Protein AF-A0A914G6R2-F1 (afdb_monomer_lite)

Secondary structure (DSSP, 8-state):
--HHHHSTTTHHHHHHHHHHHHHHHTHHHHHHHHHHHHHHHHHT--HHHHHHHHHHHHHHHHHHHHHHHHHHHHHHHHHHHHHHHHHHHHHHHHHHHHTTS-HHHHTSGGG-HHHHHHHHHHHHHHHHHHTSHHHHHHHHHHHHHHHHHHHHHHH-TTTHHHHHHHHHHHHHHHHHHHHHHHHHHHHHHHHHHHHT-

Radius of gyration: 25.12 Å; chains: 1; bounding box: 62×31×73 Å

Foldseek 3Di:
DCLCVLLVVLVVLLVVLLVLLLVLLVLLVQLVVLVVVLVVLVVPPPVVVNVVVNVVSVVVNVVSVVSNVVSLVSSQVSLLVSLVVSLVSQLVVLVVVLVPDDPVQCVDPCNPPVNSVVCSVVVSVVSSVVSHVVVSNVSSVVSNVVVVLVSLCVVDVVCSVVVVVVVVVVVVVVVVVVVVVVVVVVVVVVVVVVVVD

Structure (mmCIF, N/CA/C/O backbone):
data_AF-A0A914G6R2-F1
#
_entry.id   AF-A0A914G6R2-F1
#
loop_
_atom_site.group_PDB
_atom_site.id
_atom_site.type_symbol
_atom_site.label_atom_id
_atom_site.label_alt_id
_atom_site.label_comp_id
_atom_site.label_asym_id
_atom_site.label_entity_id
_atom_site.label_seq_id
_atom_site.pdbx_PDB_ins_code
_atom_site.Cartn_x
_atom_site.Cartn_y
_atom_site.Cartn_z
_atom_site.occupancy
_atom_site.B_iso_or_equiv
_atom_site.auth_seq_id
_atom_site.auth_comp_id
_atom_site.auth_asym_id
_atom_site.auth_atom_id
_atom_site.pdbx_PDB_model_num
ATOM 1 N N . MET A 1 1 ? -23.303 -9.799 7.389 1.00 41.31 1 MET A N 1
ATOM 2 C CA . MET A 1 1 ? -22.908 -9.354 6.029 1.00 41.31 1 MET A CA 1
ATOM 3 C C . MET A 1 1 ? -23.498 -7.974 5.667 1.00 41.31 1 MET A C 1
ATOM 5 O O . MET A 1 1 ? -23.524 -7.613 4.497 1.00 41.31 1 MET A O 1
ATOM 9 N N . ASP A 1 2 ? -23.878 -7.135 6.644 1.00 53.72 2 ASP A N 1
ATOM 10 C CA . ASP A 1 2 ? -24.585 -5.862 6.386 1.00 53.72 2 ASP A CA 1
ATOM 11 C C . ASP A 1 2 ? -23.695 -4.621 6.204 1.00 53.72 2 ASP A C 1
ATOM 13 O O . ASP A 1 2 ? -24.182 -3.568 5.792 1.00 53.72 2 ASP A O 1
ATOM 17 N N . ILE A 1 3 ? -22.383 -4.736 6.436 1.00 55.06 3 ILE A N 1
ATOM 18 C CA . ILE A 1 3 ? -21.438 -3.606 6.349 1.00 55.06 3 ILE A CA 1
ATOM 19 C C . ILE A 1 3 ? -21.384 -3.051 4.910 1.00 55.06 3 ILE A C 1
ATOM 21 O O . ILE A 1 3 ? -21.456 -1.840 4.698 1.00 55.06 3 ILE A O 1
ATOM 25 N N . PHE A 1 4 ? -21.397 -3.932 3.900 1.00 53.12 4 PHE A N 1
ATOM 26 C CA . PHE A 1 4 ? -21.435 -3.540 2.483 1.00 53.12 4 PHE A CA 1
ATOM 27 C C . PHE A 1 4 ? -22.750 -2.866 2.072 1.00 53.12 4 PHE A C 1
ATOM 29 O O . PHE A 1 4 ? -22.769 -2.076 1.128 1.00 53.12 4 PHE A O 1
ATOM 36 N N . ARG A 1 5 ? -23.859 -3.136 2.777 1.00 55.34 5 ARG A N 1
ATOM 37 C CA . ARG A 1 5 ? -25.150 -2.489 2.507 1.00 55.34 5 ARG A CA 1
ATOM 38 C C . ARG A 1 5 ? -25.169 -1.047 3.028 1.00 55.34 5 ARG A C 1
ATOM 40 O O . ARG A 1 5 ? -25.810 -0.205 2.402 1.00 55.34 5 ARG A O 1
ATOM 47 N N . PHE A 1 6 ? -24.416 -0.764 4.093 1.00 59.12 6 PHE A N 1
ATOM 48 C CA . PHE A 1 6 ? -24.240 0.573 4.672 1.00 59.12 6 PHE A CA 1
ATOM 49 C C . PHE A 1 6 ? -23.338 1.486 3.819 1.00 59.12 6 PHE A C 1
ATOM 51 O O . PHE A 1 6 ? -23.586 2.688 3.734 1.00 59.12 6 PHE A O 1
ATOM 58 N N . ALA A 1 7 ? -22.347 0.914 3.124 1.00 60.06 7 ALA A N 1
ATOM 59 C CA . ALA A 1 7 ? -21.390 1.641 2.277 1.00 60.06 7 ALA A CA 1
ATOM 60 C C . ALA A 1 7 ? -21.855 1.882 0.819 1.00 60.06 7 ALA A C 1
ATOM 62 O O . ALA A 1 7 ? -21.153 2.526 0.040 1.00 60.06 7 ALA A O 1
ATOM 63 N N . LYS A 1 8 ? -23.045 1.402 0.421 1.00 64.12 8 LYS A N 1
ATOM 64 C CA . LYS A 1 8 ? -23.551 1.448 -0.970 1.00 64.12 8 LYS A CA 1
ATOM 65 C C . LYS A 1 8 ? -23.433 2.792 -1.715 1.00 64.12 8 LYS A C 1
ATOM 67 O O . LYS A 1 8 ? -23.071 2.743 -2.891 1.00 64.12 8 LYS A O 1
ATOM 72 N N . PRO A 1 9 ? -23.736 3.967 -1.126 1.00 67.19 9 PRO A N 1
ATOM 73 C CA . PRO A 1 9 ? -23.662 5.223 -1.877 1.00 67.19 9 PRO A CA 1
ATOM 74 C C . PRO A 1 9 ? -22.222 5.647 -2.203 1.00 67.19 9 PRO A C 1
ATOM 76 O O . PRO A 1 9 ? -22.005 6.373 -3.168 1.00 67.19 9 PRO A O 1
ATOM 79 N N . GLU A 1 10 ? -21.239 5.171 -1.441 1.00 72.12 10 GLU A N 1
ATOM 80 C CA . GLU A 1 10 ? -19.840 5.610 -1.529 1.00 72.12 10 GLU A CA 1
ATOM 81 C C . GLU A 1 10 ? -18.924 4.543 -2.131 1.00 72.12 10 GLU A C 1
ATOM 83 O O . GLU A 1 10 ? -17.807 4.835 -2.555 1.00 72.12 10 GLU A O 1
ATOM 88 N N . LEU A 1 11 ? -19.444 3.324 -2.291 1.00 72.44 11 LEU A N 1
ATOM 89 C CA . LEU A 1 11 ? -18.747 2.202 -2.903 1.00 72.44 11 LEU A CA 1
ATOM 90 C C . LEU A 1 11 ? -18.277 2.506 -4.334 1.00 72.44 11 LEU A C 1
ATOM 92 O O . LEU A 1 11 ? -17.213 2.052 -4.726 1.00 72.44 11 LEU A O 1
ATOM 96 N N . LYS A 1 12 ? -19.018 3.309 -5.110 1.00 77.12 12 LYS A N 1
ATOM 97 C CA . LYS A 1 12 ? -18.599 3.702 -6.470 1.00 77.12 12 LYS A CA 1
ATOM 98 C C . LYS A 1 12 ? -17.313 4.539 -6.460 1.00 77.12 12 LYS A C 1
ATOM 100 O O . LYS A 1 12 ? -16.422 4.297 -7.266 1.00 77.12 12 LYS A O 1
ATOM 105 N N . LEU A 1 13 ? -17.216 5.488 -5.527 1.00 79.69 13 LEU A N 1
ATOM 106 C CA . LEU A 1 13 ? -16.027 6.320 -5.315 1.00 79.69 13 LEU A CA 1
ATOM 107 C C . LEU A 1 13 ? -14.868 5.495 -4.746 1.00 79.69 13 LEU A C 1
ATOM 109 O O . LEU A 1 13 ? -13.735 5.647 -5.194 1.00 79.69 13 LEU A O 1
ATOM 113 N N . ALA A 1 14 ? -15.162 4.570 -3.829 1.00 80.25 14 ALA A N 1
ATOM 114 C CA . ALA A 1 14 ? -14.173 3.642 -3.292 1.00 80.25 14 ALA A CA 1
ATOM 115 C C . ALA A 1 14 ? -13.579 2.748 -4.391 1.00 80.25 14 ALA A C 1
ATOM 117 O O . ALA A 1 14 ? -12.364 2.649 -4.517 1.00 80.25 14 ALA A O 1
ATOM 118 N N . ILE A 1 15 ? -14.430 2.145 -5.230 1.00 82.44 15 ILE A N 1
ATOM 119 C CA . ILE A 1 15 ? -14.014 1.304 -6.361 1.00 82.44 15 ILE A CA 1
ATOM 120 C C . ILE A 1 15 ? -13.164 2.110 -7.345 1.00 82.44 15 ILE A C 1
ATOM 122 O O . ILE A 1 15 ? -12.124 1.620 -7.776 1.00 82.44 15 ILE A O 1
ATOM 126 N N . ALA A 1 16 ? -13.555 3.347 -7.666 1.00 85.06 16 ALA A N 1
ATOM 127 C CA . ALA A 1 16 ? -12.750 4.217 -8.521 1.00 85.06 16 ALA A CA 1
ATOM 128 C C . ALA A 1 16 ? -11.357 4.482 -7.917 1.00 85.06 16 ALA A C 1
ATOM 130 O O . ALA A 1 16 ? -10.354 4.343 -8.616 1.00 85.06 16 ALA A O 1
ATOM 131 N N . GLY A 1 17 ? -11.280 4.772 -6.613 1.00 83.69 17 GLY A N 1
ATOM 132 C CA . GLY A 1 17 ? -10.011 4.908 -5.891 1.00 83.69 17 GLY A CA 1
ATOM 133 C C . GLY A 1 17 ? -9.168 3.628 -5.926 1.00 83.69 17 GLY A C 1
ATOM 134 O O . GLY A 1 17 ? -7.977 3.671 -6.228 1.00 83.69 17 GLY A O 1
ATOM 135 N N . PHE A 1 18 ? -9.779 2.460 -5.717 1.00 84.81 18 PHE A N 1
ATOM 136 C CA . PHE A 1 18 ? -9.067 1.185 -5.810 1.00 84.81 18 PHE A CA 1
ATOM 137 C C . PHE A 1 18 ? -8.532 0.915 -7.218 1.00 84.81 18 PHE A C 1
ATOM 139 O O . PHE A 1 18 ? -7.375 0.531 -7.351 1.00 84.81 18 PHE A O 1
ATOM 146 N N . ILE A 1 19 ? -9.311 1.177 -8.270 1.00 87.19 19 ILE A N 1
ATOM 147 C CA . ILE A 1 19 ? -8.850 1.033 -9.660 1.00 87.19 19 ILE A CA 1
ATOM 148 C C . ILE A 1 19 ? -7.653 1.953 -9.927 1.00 87.19 19 ILE A C 1
ATOM 150 O O . ILE A 1 19 ? -6.650 1.503 -10.479 1.00 87.19 19 ILE A O 1
ATOM 154 N N . LEU A 1 20 ? -7.711 3.214 -9.488 1.00 85.56 20 LEU A N 1
ATOM 155 C CA . LEU A 1 20 ? -6.585 4.146 -9.611 1.00 85.56 20 LEU A CA 1
ATOM 156 C C . LEU A 1 20 ? -5.344 3.658 -8.847 1.00 85.56 20 LEU A C 1
ATOM 158 O O . LEU A 1 20 ? -4.228 3.769 -9.354 1.00 85.56 20 LEU A O 1
ATOM 162 N N . SER A 1 21 ? -5.523 3.059 -7.668 1.00 86.06 21 SER A N 1
ATOM 163 C CA . SER A 1 21 ? -4.430 2.451 -6.895 1.00 86.06 21 SER A CA 1
ATOM 164 C C . SER A 1 21 ? -3.809 1.234 -7.588 1.00 86.06 21 SER A C 1
ATOM 166 O O . SER A 1 21 ? -2.586 1.082 -7.570 1.00 86.06 21 SER A O 1
ATOM 168 N N . LEU A 1 22 ? -4.620 0.395 -8.241 1.00 87.81 22 LEU A N 1
ATOM 169 C CA . LEU A 1 22 ? -4.135 -0.728 -9.053 1.00 87.81 22 LEU A CA 1
ATOM 170 C C . LEU A 1 22 ? -3.331 -0.221 -10.258 1.00 87.81 22 LEU A C 1
ATOM 172 O O . LEU A 1 22 ? -2.218 -0.686 -10.500 1.00 87.81 22 LEU A O 1
ATOM 176 N N . LEU A 1 23 ? -3.847 0.789 -10.967 1.00 87.56 23 LEU A N 1
ATOM 177 C CA . LEU A 1 23 ? -3.147 1.416 -12.092 1.00 87.56 23 LEU A CA 1
ATOM 178 C C . LEU A 1 23 ? -1.821 2.045 -11.657 1.00 87.56 23 LEU A C 1
ATOM 180 O O . LEU A 1 23 ? -0.816 1.920 -12.352 1.00 87.56 23 LEU A O 1
ATOM 184 N N . ARG A 1 24 ? -1.777 2.652 -10.469 1.00 87.94 24 ARG A N 1
ATOM 185 C CA . ARG A 1 24 ? -0.534 3.152 -9.874 1.00 87.94 24 ARG A CA 1
ATOM 186 C C . ARG A 1 24 ? 0.480 2.031 -9.608 1.00 87.94 24 ARG A C 1
ATOM 188 O O . ARG A 1 24 ? 1.682 2.271 -9.677 1.00 87.94 24 ARG A O 1
ATOM 195 N N . GLY A 1 25 ? 0.031 0.810 -9.320 1.00 88.19 25 GLY A N 1
ATOM 196 C CA . GLY A 1 25 ? 0.903 -0.357 -9.134 1.00 88.19 25 GLY A CA 1
ATOM 197 C C . GLY A 1 25 ? 1.701 -0.728 -10.389 1.00 88.19 25 GLY A C 1
ATOM 198 O O . GLY A 1 25 ? 2.843 -1.168 -10.274 1.00 88.19 25 GLY A O 1
ATOM 199 N N . LEU A 1 26 ? 1.150 -0.470 -11.582 1.00 88.75 26 LEU A N 1
ATOM 200 C CA . LEU A 1 26 ? 1.820 -0.704 -12.870 1.00 88.75 26 LEU A CA 1
ATOM 201 C C . LEU A 1 26 ? 3.008 0.238 -13.117 1.00 88.75 26 LEU A C 1
ATOM 203 O O . LEU A 1 26 ? 3.874 -0.079 -13.933 1.00 88.75 26 LEU A O 1
ATOM 207 N N . ALA A 1 27 ? 3.072 1.376 -12.420 1.00 88.94 27 ALA A N 1
ATOM 208 C CA . ALA A 1 27 ? 4.104 2.385 -12.641 1.00 88.94 27 ALA A CA 1
ATOM 209 C C . ALA A 1 27 ? 5.520 1.858 -12.350 1.00 88.94 27 ALA A C 1
ATOM 211 O O . ALA A 1 27 ? 6.446 2.196 -13.082 1.00 88.94 27 ALA A O 1
ATOM 212 N N . TRP A 1 28 ? 5.694 0.997 -11.337 1.00 88.19 28 TRP A 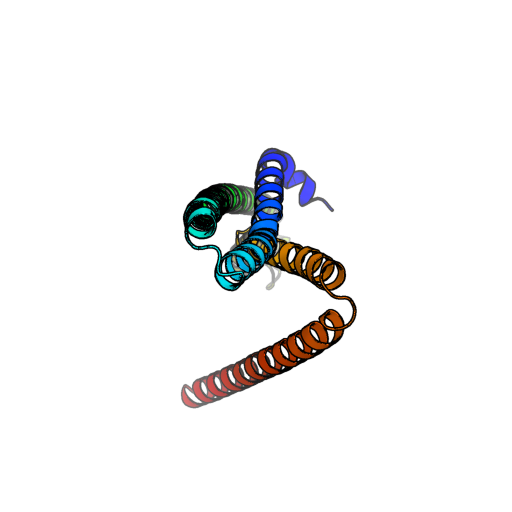N 1
ATOM 213 C CA . TRP A 1 28 ? 7.006 0.441 -10.973 1.00 88.19 28 TRP A CA 1
ATOM 214 C C . TRP A 1 28 ? 7.572 -0.513 -12.045 1.00 88.19 28 TRP A C 1
ATOM 216 O O . TRP A 1 28 ? 8.707 -0.305 -12.481 1.00 88.19 28 TRP A O 1
ATOM 226 N N . PRO A 1 29 ? 6.814 -1.512 -12.547 1.00 88.75 29 PRO A N 1
ATOM 227 C CA . PRO A 1 29 ? 7.250 -2.317 -13.688 1.00 88.75 29 PRO A CA 1
ATOM 228 C C . PRO A 1 29 ? 7.492 -1.499 -14.964 1.00 88.75 29 PRO A C 1
ATOM 230 O O . PRO A 1 29 ? 8.494 -1.711 -15.643 1.00 88.75 29 PRO A O 1
ATOM 233 N N . LEU A 1 30 ? 6.615 -0.537 -15.280 1.00 88.50 30 LEU A N 1
ATOM 234 C CA . LEU A 1 30 ? 6.787 0.355 -16.436 1.00 88.50 30 LEU A CA 1
ATOM 235 C C . LEU A 1 30 ? 8.087 1.161 -16.341 1.00 88.50 30 LEU A C 1
ATOM 237 O O . LEU A 1 30 ? 8.844 1.231 -17.310 1.00 88.50 30 LEU A O 1
ATOM 241 N N . PHE A 1 31 ? 8.371 1.712 -15.158 1.00 89.00 31 PHE A N 1
ATOM 242 C CA . PHE A 1 31 ? 9.621 2.405 -14.865 1.00 89.00 31 PHE A CA 1
ATOM 243 C C . PHE A 1 31 ? 10.830 1.497 -15.126 1.00 89.00 31 PHE A C 1
ATOM 245 O O . PHE A 1 31 ? 11.765 1.905 -15.810 1.00 89.00 31 PHE A O 1
ATOM 252 N N . SER A 1 32 ? 10.789 0.246 -14.656 1.00 89.94 32 SER A N 1
ATOM 253 C CA . SER A 1 32 ? 11.869 -0.727 -14.865 1.00 89.94 32 SER A CA 1
ATOM 254 C C . SER A 1 32 ? 12.123 -1.029 -16.349 1.00 89.94 32 SER A C 1
ATOM 256 O O . SER A 1 32 ? 13.277 -1.042 -16.782 1.00 89.94 32 SER A O 1
ATOM 258 N N . ILE A 1 33 ? 11.068 -1.208 -17.150 1.00 89.25 33 ILE A N 1
ATOM 259 C CA . ILE A 1 33 ? 11.192 -1.493 -18.589 1.00 89.25 33 ILE A CA 1
ATOM 260 C C . ILE A 1 33 ? 11.842 -0.318 -19.325 1.00 89.25 33 ILE A C 1
ATOM 262 O O . ILE A 1 33 ? 12.775 -0.516 -20.105 1.00 89.25 33 ILE A O 1
ATOM 266 N N . ILE A 1 34 ? 11.367 0.904 -19.075 1.00 89.50 34 ILE A N 1
ATOM 267 C CA . ILE A 1 34 ? 11.914 2.115 -19.703 1.00 89.50 34 ILE A CA 1
ATOM 268 C C . ILE A 1 34 ? 13.370 2.313 -19.285 1.00 89.50 34 ILE A C 1
ATOM 270 O O . ILE A 1 34 ? 14.212 2.612 -20.129 1.00 89.50 34 ILE A O 1
ATOM 274 N N . TYR A 1 35 ? 13.681 2.073 -18.010 1.00 88.94 35 TYR A N 1
ATOM 275 C CA . TYR A 1 35 ? 15.042 2.160 -17.492 1.00 88.94 35 TYR A CA 1
ATOM 276 C C . TYR A 1 35 ? 15.990 1.186 -18.197 1.00 88.94 35 TYR A C 1
ATOM 278 O O . TYR A 1 35 ? 17.052 1.589 -18.669 1.00 88.94 35 TYR A O 1
ATOM 286 N N . GLY A 1 36 ? 15.580 -0.076 -18.355 1.00 88.19 36 GLY A N 1
ATOM 287 C CA . GLY A 1 36 ? 16.363 -1.072 -19.087 1.00 88.19 36 GLY A CA 1
ATOM 288 C C . GLY A 1 36 ? 16.592 -0.691 -20.554 1.00 88.19 36 GLY A C 1
ATOM 289 O O . GLY A 1 36 ? 17.699 -0.839 -21.068 1.00 88.19 36 GLY A O 1
ATOM 290 N N . ARG A 1 37 ? 15.574 -0.144 -21.234 1.00 86.25 37 ARG A N 1
ATOM 291 C CA . ARG A 1 37 ? 15.690 0.320 -22.631 1.00 86.25 37 ARG A CA 1
ATOM 292 C C . ARG A 1 37 ? 16.605 1.534 -22.771 1.00 86.25 37 ARG A C 1
ATOM 294 O O . ARG A 1 37 ? 17.402 1.572 -23.705 1.00 86.25 37 ARG A O 1
ATOM 301 N N . LEU A 1 38 ? 16.525 2.482 -21.839 1.00 86.62 38 LEU A N 1
ATOM 302 C CA . LEU A 1 38 ? 17.418 3.637 -21.798 1.00 86.62 38 LEU A CA 1
ATOM 303 C C . LEU A 1 38 ? 18.877 3.189 -21.645 1.00 86.62 38 LEU A C 1
ATOM 305 O O . LEU A 1 38 ? 19.738 3.646 -22.393 1.00 86.62 38 LEU A O 1
ATOM 309 N N . PHE A 1 39 ? 19.145 2.249 -20.735 1.00 87.06 39 PHE A N 1
ATOM 310 C CA . PHE A 1 39 ? 20.488 1.708 -20.534 1.00 87.06 39 PHE A CA 1
ATOM 311 C C . PHE A 1 39 ? 21.038 1.026 -21.796 1.00 87.06 39 PHE A C 1
ATOM 313 O O . PHE A 1 39 ? 22.186 1.255 -22.173 1.00 87.06 39 PHE A O 1
ATOM 320 N N . LEU A 1 40 ? 20.207 0.245 -22.495 1.00 85.50 40 LEU A N 1
ATOM 321 C CA . LEU A 1 40 ? 20.593 -0.392 -23.757 1.00 85.50 40 LEU A CA 1
ATOM 322 C C . LEU A 1 40 ? 20.979 0.636 -24.825 1.00 85.50 40 LEU A C 1
ATOM 324 O O . LEU A 1 40 ? 22.032 0.494 -25.438 1.00 85.50 40 LEU A O 1
ATOM 328 N N . VAL A 1 41 ? 20.172 1.687 -25.007 1.00 84.81 41 VAL A N 1
ATOM 329 C CA . VAL A 1 41 ? 20.450 2.747 -25.991 1.00 84.81 41 VAL A CA 1
ATOM 330 C C . VAL A 1 41 ? 21.765 3.460 -25.691 1.00 84.81 41 VAL A C 1
ATOM 332 O O . VAL A 1 41 ? 22.561 3.670 -26.608 1.00 84.81 41 VAL A O 1
ATOM 335 N N . LEU A 1 42 ? 22.022 3.770 -24.417 1.00 82.69 42 LEU A N 1
ATOM 336 C CA . LEU A 1 42 ? 23.274 4.389 -23.978 1.00 82.69 42 LEU A CA 1
ATOM 337 C C . LEU A 1 42 ? 24.487 3.464 -24.174 1.00 82.69 42 LEU A C 1
ATOM 339 O O . LEU A 1 42 ? 25.575 3.946 -24.479 1.00 82.69 42 LEU A O 1
ATOM 343 N N . SER A 1 43 ? 24.308 2.146 -24.056 1.00 84.19 43 SER A N 1
ATOM 344 C CA . SER A 1 43 ? 25.387 1.166 -24.225 1.00 84.19 43 SER A CA 1
ATOM 345 C C . SER A 1 43 ? 25.772 0.904 -25.688 1.00 84.19 43 SER A C 1
ATOM 347 O O . SER A 1 43 ? 26.889 0.460 -25.938 1.00 84.19 43 SER A O 1
ATOM 349 N N . THR A 1 44 ? 24.882 1.142 -26.659 1.00 77.56 44 THR A N 1
ATOM 350 C CA . THR A 1 44 ? 25.119 0.825 -28.086 1.00 77.56 44 THR A CA 1
ATOM 351 C C . THR A 1 44 ? 26.042 1.794 -28.845 1.00 77.56 44 THR A C 1
ATOM 353 O O . THR A 1 44 ? 26.330 1.550 -30.012 1.00 77.56 44 THR A O 1
ATOM 356 N N . GLY A 1 45 ? 26.521 2.885 -28.237 1.00 68.56 45 GLY A N 1
ATOM 357 C CA . GLY A 1 45 ? 27.595 3.732 -28.795 1.00 68.56 45 GLY A CA 1
ATOM 358 C C . GLY A 1 45 ? 27.246 4.652 -29.983 1.00 68.56 45 GLY A C 1
ATOM 359 O O . GLY A 1 45 ? 28.074 5.472 -30.368 1.00 68.56 45 GLY A O 1
ATOM 360 N N . ASN A 1 46 ? 26.034 4.591 -30.546 1.00 73.81 46 ASN A N 1
ATOM 361 C CA . ASN A 1 46 ? 25.596 5.481 -31.634 1.00 73.81 46 ASN A CA 1
ATOM 362 C C . ASN A 1 46 ? 25.126 6.847 -31.100 1.00 73.81 46 ASN A C 1
ATOM 364 O O . ASN A 1 46 ? 23.937 7.036 -30.845 1.00 73.81 46 ASN A O 1
ATOM 368 N N . LEU A 1 47 ? 26.051 7.799 -30.941 1.00 67.75 47 LEU A N 1
ATOM 369 C CA . LEU A 1 47 ? 25.830 9.077 -30.242 1.00 67.75 47 LEU A CA 1
ATOM 370 C C . LEU A 1 47 ? 24.681 9.943 -30.807 1.00 67.75 47 LEU A C 1
ATOM 372 O O . LEU A 1 47 ? 23.902 10.489 -30.027 1.00 67.75 47 LEU A O 1
ATOM 376 N N . GLU A 1 48 ? 24.532 10.041 -32.134 1.00 69.81 48 GLU A N 1
ATOM 377 C CA . GLU A 1 48 ? 23.500 10.892 -32.760 1.00 69.81 48 GLU A CA 1
ATOM 378 C C . GLU A 1 48 ? 22.075 10.373 -32.519 1.00 69.81 48 GLU A C 1
ATOM 380 O O . GLU A 1 48 ? 21.189 11.124 -32.113 1.00 69.81 48 GLU A O 1
ATOM 385 N N . ASN A 1 49 ? 21.854 9.067 -32.689 1.00 72.31 49 ASN A N 1
ATOM 386 C CA . ASN A 1 49 ? 20.542 8.455 -32.460 1.00 72.31 49 ASN A CA 1
ATOM 387 C C . ASN A 1 49 ? 20.281 8.175 -30.973 1.00 72.31 49 ASN A C 1
ATOM 389 O O . ASN A 1 49 ? 19.125 8.088 -30.553 1.00 72.31 49 ASN A O 1
ATOM 393 N N . ALA A 1 50 ? 21.328 8.032 -30.156 1.00 75.19 50 ALA A N 1
ATOM 394 C CA . ALA A 1 50 ? 21.189 7.801 -28.723 1.00 75.19 50 ALA A CA 1
ATOM 395 C C . ALA A 1 50 ? 20.597 9.016 -28.005 1.00 75.19 50 ALA A C 1
ATOM 397 O O . ALA A 1 50 ? 19.728 8.836 -27.156 1.00 75.19 50 ALA A O 1
ATOM 398 N N . ALA A 1 51 ? 20.996 10.239 -28.372 1.00 76.94 51 ALA A N 1
ATOM 399 C CA . ALA A 1 51 ? 20.478 11.455 -27.747 1.00 76.94 51 ALA A CA 1
ATOM 400 C C . ALA A 1 51 ? 18.965 11.628 -27.978 1.00 76.94 51 ALA A C 1
ATOM 402 O O . ALA A 1 51 ? 18.214 11.833 -27.023 1.00 76.94 51 ALA A O 1
ATOM 403 N N . ALA A 1 52 ? 18.495 11.466 -29.221 1.00 80.56 52 ALA A N 1
ATOM 404 C CA . ALA A 1 52 ? 17.074 11.587 -29.556 1.00 80.56 52 ALA A CA 1
ATOM 405 C C . ALA A 1 52 ? 16.215 10.518 -28.852 1.00 80.56 52 ALA A C 1
ATOM 407 O O . ALA A 1 52 ? 15.177 10.826 -28.264 1.00 80.56 52 ALA A O 1
ATOM 408 N N . ASN A 1 53 ? 16.681 9.265 -28.844 1.00 82.31 53 ASN A N 1
ATOM 409 C CA . ASN A 1 53 ? 15.989 8.171 -28.163 1.00 82.31 53 ASN A CA 1
ATOM 410 C C . ASN A 1 53 ? 16.017 8.327 -26.633 1.00 82.31 53 ASN A C 1
ATOM 412 O O . ASN A 1 53 ? 15.021 8.046 -25.970 1.00 82.31 53 ASN A O 1
ATOM 416 N N . ALA A 1 54 ? 17.120 8.812 -26.057 1.00 83.31 54 ALA A N 1
ATOM 417 C CA . ALA A 1 54 ? 17.220 9.070 -24.623 1.00 83.31 54 ALA A CA 1
ATOM 418 C C . ALA A 1 54 ? 16.220 10.142 -24.172 1.00 83.31 54 ALA A C 1
ATOM 420 O O . ALA A 1 54 ? 15.524 9.941 -23.178 1.00 83.31 54 ALA A O 1
ATOM 421 N N . VAL A 1 55 ? 16.080 11.236 -24.930 1.00 86.06 55 VAL A N 1
ATOM 422 C CA . VAL A 1 55 ? 15.084 12.282 -24.644 1.00 86.06 55 VAL A CA 1
ATOM 423 C C . VAL A 1 55 ? 13.666 11.707 -24.659 1.00 86.06 55 VAL A C 1
ATOM 425 O O . VAL A 1 55 ? 12.890 11.994 -23.749 1.00 86.06 55 VAL A O 1
ATOM 428 N N . PHE A 1 56 ? 13.340 10.835 -25.618 1.00 87.19 56 PHE A N 1
ATOM 429 C CA . PHE A 1 56 ? 12.039 10.161 -25.664 1.00 87.19 56 PHE A CA 1
ATOM 430 C C . PHE A 1 56 ? 11.758 9.333 -24.396 1.00 87.19 56 PHE A C 1
ATOM 432 O O . PHE A 1 56 ? 10.687 9.459 -23.797 1.00 87.19 56 PHE A O 1
ATOM 439 N N . TYR A 1 57 ? 12.726 8.539 -23.924 1.00 88.38 57 TYR A N 1
ATOM 440 C CA . TYR A 1 57 ? 12.569 7.766 -22.685 1.00 88.38 57 TYR A CA 1
ATOM 441 C C . TYR A 1 57 ? 12.511 8.651 -21.429 1.00 88.38 57 TYR A C 1
ATOM 443 O O . TYR A 1 57 ? 11.730 8.362 -20.521 1.00 88.38 57 TYR A O 1
ATOM 451 N N . CYS A 1 58 ? 13.262 9.756 -21.383 1.00 87.56 58 CYS A N 1
ATOM 452 C CA . CYS A 1 58 ? 13.183 10.747 -20.304 1.00 87.56 58 CYS A CA 1
ATOM 453 C C . CYS A 1 58 ? 11.802 11.415 -20.228 1.00 87.56 58 CYS A C 1
ATOM 455 O O . CYS A 1 58 ? 11.250 11.566 -19.137 1.00 87.56 58 CYS A O 1
ATOM 457 N N . ILE A 1 59 ? 11.204 11.756 -21.375 1.00 90.12 5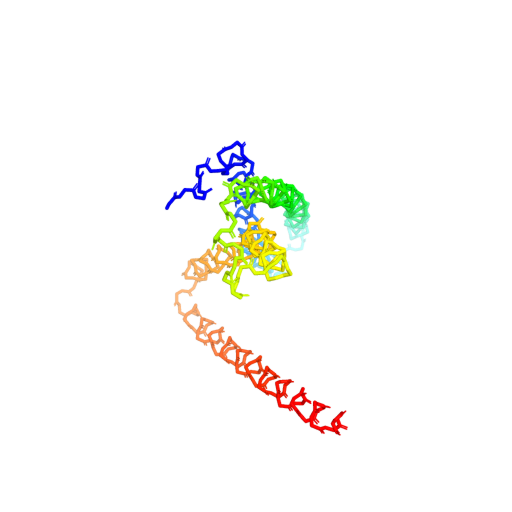9 ILE A N 1
ATOM 458 C CA . ILE A 1 59 ? 9.821 12.252 -21.439 1.00 90.12 59 ILE A CA 1
ATOM 459 C C . ILE A 1 59 ? 8.850 11.176 -20.933 1.00 90.12 59 ILE A C 1
ATOM 461 O O . ILE A 1 59 ? 7.941 11.480 -20.160 1.00 90.12 59 ILE A O 1
ATOM 465 N N . GLY A 1 60 ? 9.076 9.908 -21.292 1.00 88.81 60 GLY A N 1
ATOM 466 C CA . GLY A 1 60 ? 8.321 8.771 -20.760 1.00 88.81 60 GLY A CA 1
ATOM 467 C C . GLY A 1 60 ? 8.363 8.684 -19.229 1.00 88.81 60 GLY A C 1
ATOM 468 O O . GLY A 1 60 ? 7.319 8.530 -18.593 1.00 88.81 60 GLY A O 1
ATOM 469 N N . PHE A 1 61 ? 9.539 8.861 -18.616 1.00 88.69 61 PHE A N 1
ATOM 470 C CA . PHE A 1 61 ? 9.672 8.916 -17.156 1.00 88.69 61 PHE A CA 1
ATOM 471 C C . PHE A 1 61 ? 8.915 10.087 -16.534 1.00 88.69 61 PHE A C 1
ATOM 473 O O . PHE A 1 61 ? 8.220 9.899 -15.534 1.00 88.69 61 PHE A O 1
ATOM 480 N N . ALA A 1 62 ? 9.009 11.277 -17.133 1.00 91.94 62 ALA A N 1
ATOM 481 C CA . ALA A 1 62 ? 8.281 12.448 -16.658 1.00 91.94 62 ALA A CA 1
ATOM 482 C C . ALA A 1 62 ? 6.761 12.217 -16.697 1.00 91.94 62 ALA A C 1
ATOM 484 O O . ALA A 1 62 ? 6.070 12.503 -15.719 1.00 91.94 62 ALA A O 1
ATOM 485 N N . MET A 1 63 ? 6.239 11.622 -17.777 1.00 91.44 63 MET A N 1
ATOM 486 C CA . MET A 1 63 ? 4.813 11.297 -17.892 1.00 91.44 63 MET A CA 1
ATOM 487 C C . MET A 1 63 ? 4.355 10.272 -16.851 1.00 91.44 63 MET A C 1
ATOM 489 O O . MET A 1 63 ? 3.305 10.464 -16.238 1.00 91.44 63 MET A O 1
ATOM 493 N N . ILE A 1 64 ? 5.141 9.220 -16.597 1.00 91.94 64 ILE A N 1
ATOM 494 C CA . ILE A 1 64 ? 4.833 8.242 -15.539 1.00 91.94 64 ILE A CA 1
ATOM 495 C C . ILE A 1 64 ? 4.845 8.910 -14.164 1.00 91.94 64 ILE A C 1
ATOM 497 O O . ILE A 1 64 ? 3.969 8.625 -13.350 1.00 91.94 64 ILE A O 1
ATOM 501 N N . GLY A 1 65 ? 5.794 9.814 -13.907 1.00 90.12 65 GLY A N 1
ATOM 502 C CA . GLY A 1 65 ? 5.865 10.575 -12.659 1.00 90.12 65 GLY A CA 1
ATOM 503 C C . GLY A 1 65 ? 4.630 11.450 -12.438 1.00 90.12 65 GLY A C 1
ATOM 504 O O . GLY A 1 65 ? 4.005 11.377 -11.381 1.00 90.12 65 GLY A O 1
ATOM 505 N N . ILE A 1 66 ? 4.228 12.219 -13.455 1.00 92.69 66 ILE A N 1
ATOM 506 C CA . ILE A 1 66 ? 3.026 13.068 -13.408 1.00 92.69 66 ILE A CA 1
ATOM 507 C C . ILE A 1 66 ? 1.772 12.212 -13.197 1.00 92.69 66 ILE A C 1
ATOM 509 O O . ILE A 1 66 ? 0.969 12.500 -12.309 1.00 92.69 66 ILE A O 1
ATOM 513 N N . PHE A 1 67 ? 1.622 11.129 -13.964 1.00 90.69 67 PHE A N 1
ATOM 514 C CA . PHE A 1 67 ? 0.498 10.206 -13.825 1.00 90.69 67 PHE A CA 1
ATOM 515 C C . PHE A 1 67 ? 0.465 9.545 -12.441 1.00 90.69 67 PHE A C 1
ATOM 517 O O . PHE A 1 67 ? -0.585 9.500 -11.805 1.00 90.69 67 PHE A O 1
ATOM 524 N N . GLY A 1 68 ? 1.609 9.075 -11.938 1.00 89.56 68 GLY A N 1
ATOM 525 C CA . GLY A 1 68 ? 1.728 8.442 -10.626 1.00 89.56 68 GLY A CA 1
ATOM 526 C C . GLY A 1 68 ? 1.420 9.401 -9.475 1.00 89.56 68 GLY A C 1
ATOM 527 O O . GLY A 1 68 ? 0.735 9.017 -8.521 1.00 89.56 68 GLY A O 1
ATOM 528 N N . GLY A 1 69 ? 1.862 10.657 -9.584 1.00 88.81 69 GLY A N 1
ATOM 529 C CA . GLY A 1 69 ? 1.525 11.724 -8.643 1.00 88.81 69 GLY A CA 1
ATOM 530 C C . GLY A 1 69 ? 0.028 12.028 -8.643 1.00 88.81 69 GLY A C 1
ATOM 531 O O . GLY A 1 69 ? -0.611 11.989 -7.590 1.00 88.81 69 GLY A O 1
ATOM 532 N N . PHE A 1 70 ? -0.557 12.232 -9.826 1.00 91.12 70 PHE A N 1
ATOM 533 C CA . PHE A 1 70 ? -1.990 12.491 -9.974 1.00 91.12 70 PHE A CA 1
ATOM 534 C C . PHE A 1 70 ? -2.850 11.326 -9.466 1.00 91.12 70 PHE A C 1
ATOM 536 O O . PHE A 1 70 ? -3.790 11.536 -8.700 1.00 91.12 70 PHE A O 1
ATOM 543 N N . ALA A 1 71 ? -2.502 10.088 -9.827 1.00 88.69 71 ALA A N 1
ATOM 544 C CA . ALA A 1 71 ? -3.202 8.888 -9.376 1.00 88.69 71 ALA A CA 1
ATOM 545 C C . ALA A 1 71 ? -3.121 8.720 -7.851 1.00 88.69 71 ALA A C 1
ATOM 547 O O . ALA A 1 71 ? -4.121 8.386 -7.218 1.00 88.69 71 ALA A O 1
ATOM 548 N N . THR A 1 72 ? -1.960 9.002 -7.247 1.00 88.19 72 THR A N 1
ATOM 549 C CA . THR A 1 72 ? -1.787 8.975 -5.785 1.00 88.19 72 THR A CA 1
ATOM 550 C C . THR A 1 72 ? -2.669 9.999 -5.099 1.00 88.19 72 THR A C 1
ATOM 552 O O . THR A 1 72 ? -3.391 9.651 -4.167 1.00 88.19 72 THR A O 1
ATOM 555 N N . PHE A 1 73 ? -2.638 11.240 -5.577 1.00 89.12 73 PHE A N 1
ATOM 556 C CA . PHE A 1 73 ? -3.422 12.319 -4.999 1.00 89.12 73 PHE A CA 1
ATOM 557 C C . PHE A 1 73 ? -4.926 12.044 -5.121 1.00 89.12 73 PHE A C 1
ATOM 559 O O . PHE A 1 73 ? -5.649 12.081 -4.128 1.00 89.12 73 PHE A O 1
ATOM 566 N N . SER A 1 74 ? -5.392 11.686 -6.321 1.00 87.88 74 SER A N 1
ATOM 567 C CA . SER A 1 74 ? -6.807 11.421 -6.591 1.00 87.88 74 SER A CA 1
ATOM 568 C C . SER A 1 74 ? -7.332 10.208 -5.816 1.00 87.88 74 SER A C 1
ATOM 570 O O . SER A 1 74 ? -8.409 10.271 -5.215 1.00 87.88 74 SER A O 1
ATOM 572 N N . SER A 1 75 ? -6.561 9.117 -5.771 1.00 88.00 75 SER A N 1
ATOM 573 C CA . SER A 1 75 ? -6.942 7.919 -5.024 1.00 88.00 75 SER A CA 1
ATOM 574 C C . SER A 1 75 ? -6.929 8.151 -3.514 1.00 88.00 75 SER A C 1
ATOM 576 O O . SER A 1 75 ? -7.864 7.728 -2.837 1.00 88.00 75 SER A O 1
ATOM 578 N N . GLY A 1 76 ? -5.897 8.819 -2.984 1.00 86.88 76 GLY A N 1
ATOM 579 C CA . GLY A 1 76 ? -5.794 9.134 -1.558 1.00 86.88 76 GLY A CA 1
ATOM 580 C C . GLY A 1 76 ? -6.933 10.040 -1.101 1.00 86.88 76 GLY A C 1
ATOM 581 O O . GLY A 1 76 ? -7.615 9.735 -0.127 1.00 86.88 76 GLY A O 1
ATOM 582 N N . PHE A 1 77 ? -7.225 11.091 -1.870 1.00 87.50 77 PHE A N 1
ATOM 583 C CA . PHE A 1 77 ? -8.333 12.000 -1.585 1.00 87.50 77 PHE A CA 1
ATOM 584 C C . PHE A 1 77 ? -9.695 11.291 -1.619 1.00 87.50 77 PHE A C 1
ATOM 586 O O . PHE A 1 77 ? -10.511 11.458 -0.712 1.00 87.50 77 PHE A O 1
ATOM 593 N N . SER A 1 78 ? -9.934 10.454 -2.635 1.00 86.75 78 SER A N 1
ATOM 594 C CA . SER A 1 78 ? -11.197 9.718 -2.775 1.00 86.75 78 SER A CA 1
ATOM 595 C C . SER A 1 78 ? -11.412 8.727 -1.630 1.00 86.75 78 SER A C 1
ATOM 597 O O . SER A 1 78 ? -12.494 8.698 -1.045 1.00 86.75 78 SER A O 1
ATOM 599 N N . LEU A 1 79 ? -10.391 7.936 -1.283 1.00 86.19 79 LEU A N 1
ATOM 600 C CA . LEU A 1 79 ? -10.484 6.954 -0.200 1.00 86.19 79 LEU A CA 1
ATOM 601 C C . LEU A 1 79 ? -10.565 7.616 1.175 1.00 86.19 79 LEU A C 1
ATOM 603 O O . LEU A 1 79 ? -11.351 7.159 1.997 1.00 86.19 79 LEU A O 1
ATOM 607 N N . GLY A 1 80 ? -9.859 8.727 1.398 1.00 87.44 80 GLY A N 1
ATOM 608 C CA . GLY A 1 80 ? -9.959 9.490 2.643 1.00 87.44 80 GLY A CA 1
ATOM 609 C C . GLY A 1 80 ? -11.372 10.028 2.891 1.00 87.44 80 GLY A C 1
ATOM 610 O O . GLY A 1 80 ? -11.916 9.867 3.983 1.00 87.44 80 GLY A O 1
ATOM 611 N N . ILE A 1 81 ? -12.020 10.596 1.863 1.00 86.50 81 ILE A N 1
ATOM 612 C CA . ILE A 1 81 ? -13.412 11.070 1.976 1.00 86.50 81 ILE A CA 1
ATOM 613 C C . ILE A 1 81 ? -14.371 9.916 2.275 1.00 86.50 81 ILE A C 1
ATOM 615 O O . ILE A 1 81 ? -15.262 10.061 3.114 1.00 86.50 81 ILE A O 1
ATOM 619 N N . VAL A 1 82 ? -14.217 8.788 1.577 1.00 86.19 82 VAL A N 1
ATOM 620 C CA . VAL A 1 82 ? -15.063 7.607 1.794 1.00 86.19 82 VAL A CA 1
ATOM 621 C C . VAL A 1 82 ? -14.869 7.059 3.210 1.00 86.19 82 VAL A C 1
ATOM 623 O O . VAL A 1 82 ? -15.853 6.782 3.894 1.00 86.19 82 VAL A O 1
ATOM 626 N N . GLY A 1 83 ? -13.624 6.941 3.679 1.00 85.31 83 GLY A N 1
ATOM 627 C CA . GLY A 1 83 ? -13.312 6.464 5.024 1.00 85.31 83 GLY A CA 1
ATOM 628 C C . GLY A 1 83 ? -13.987 7.309 6.105 1.00 85.31 83 GLY A C 1
ATOM 629 O O . GLY A 1 83 ? -14.641 6.766 6.998 1.00 85.31 83 GLY A O 1
ATOM 630 N N . GLU A 1 84 ? -13.915 8.637 5.982 1.00 86.81 84 GLU A N 1
ATOM 631 C CA . GLU A 1 84 ? -14.529 9.560 6.943 1.00 86.81 84 GLU A CA 1
ATOM 632 C C . GLU A 1 84 ? -16.060 9.471 6.937 1.00 86.81 84 GLU A C 1
ATOM 634 O O . GLU A 1 84 ? -16.698 9.329 7.982 1.00 86.81 84 GLU A O 1
ATOM 639 N N . ARG A 1 85 ? -16.684 9.492 5.757 1.00 86.56 85 ARG A N 1
ATOM 640 C CA . ARG A 1 85 ? -18.148 9.458 5.651 1.00 86.56 85 ARG A CA 1
ATOM 641 C C . ARG A 1 85 ? -18.742 8.122 6.102 1.00 86.56 85 ARG A C 1
ATOM 643 O O . ARG A 1 85 ? -19.783 8.114 6.769 1.00 86.56 85 ARG A O 1
ATOM 650 N N . VAL A 1 86 ? -18.095 6.998 5.788 1.00 84.19 86 VAL A N 1
ATOM 651 C CA . VAL A 1 86 ? -18.505 5.675 6.284 1.00 84.19 86 VAL A CA 1
ATOM 652 C C . VAL A 1 86 ? -18.368 5.610 7.808 1.00 84.19 86 VAL A C 1
ATOM 654 O O .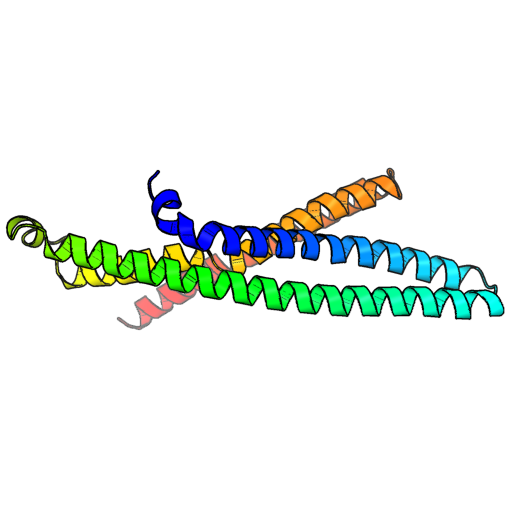 VAL A 1 86 ? -19.309 5.175 8.479 1.00 84.19 86 VAL A O 1
ATOM 657 N N . SER A 1 87 ? -17.257 6.111 8.360 1.00 85.88 87 SER A N 1
ATOM 658 C CA . SER A 1 87 ? -17.020 6.208 9.809 1.00 85.88 87 SER A CA 1
ATOM 659 C C . SER A 1 87 ? -18.099 7.041 10.509 1.00 85.88 87 SER A C 1
ATOM 661 O O . SER A 1 87 ? -18.731 6.582 11.466 1.00 85.88 87 SER A O 1
ATOM 663 N N . GLN A 1 88 ? -18.412 8.227 9.981 1.00 87.75 88 GLN A N 1
ATOM 664 C CA . GLN A 1 88 ? -19.437 9.115 10.528 1.00 87.75 88 GLN A CA 1
ATOM 665 C C . GLN A 1 88 ? -20.830 8.467 10.524 1.00 87.75 88 GLN A C 1
ATOM 667 O O . GLN A 1 88 ? -21.540 8.503 11.533 1.00 87.75 88 GLN A O 1
ATOM 672 N N . ARG A 1 89 ? -21.235 7.844 9.409 1.00 86.38 89 ARG A N 1
ATOM 673 C CA . ARG A 1 89 ? -22.532 7.153 9.313 1.00 86.38 89 ARG A CA 1
ATOM 674 C C . ARG A 1 89 ? -22.632 5.994 10.298 1.00 86.38 89 ARG A C 1
ATOM 676 O O . ARG A 1 89 ? -23.684 5.814 10.914 1.00 86.38 89 ARG A O 1
ATOM 683 N N . LEU A 1 90 ? -21.554 5.226 10.456 1.00 86.50 90 LEU A N 1
ATOM 684 C CA . LEU A 1 90 ? -21.498 4.126 11.412 1.00 86.50 90 LEU A CA 1
ATOM 685 C C . LEU A 1 90 ? -21.660 4.643 12.846 1.00 86.50 90 LEU A C 1
ATOM 687 O O . LEU A 1 90 ? -22.516 4.135 13.572 1.00 86.50 90 LEU A O 1
ATOM 691 N N . ARG A 1 91 ? -20.922 5.699 13.223 1.00 88.81 91 ARG A N 1
ATOM 692 C CA . ARG A 1 91 ? -21.029 6.332 14.550 1.00 88.81 91 ARG A CA 1
ATOM 693 C C . ARG A 1 91 ? -22.461 6.752 14.863 1.00 88.81 91 ARG A C 1
ATOM 695 O O . ARG A 1 91 ? -22.987 6.405 15.917 1.00 88.81 91 ARG A O 1
ATOM 702 N N . LEU A 1 92 ? -23.112 7.442 13.927 1.00 89.94 92 LEU A N 1
ATOM 703 C CA . LEU A 1 92 ? -24.493 7.903 14.093 1.00 89.94 92 LEU A CA 1
ATOM 704 C C . LEU A 1 92 ? -25.487 6.743 14.215 1.00 89.94 92 LEU A C 1
ATOM 706 O O . LEU A 1 92 ? -26.391 6.789 15.050 1.00 89.94 92 LEU A O 1
ATOM 710 N N . SER A 1 93 ? -25.327 5.695 13.406 1.00 87.94 93 SER A N 1
ATOM 711 C CA . SER A 1 93 ? -26.223 4.537 13.435 1.00 87.94 93 SER A CA 1
ATOM 712 C C . SER A 1 93 ? -26.107 3.750 14.736 1.00 87.94 93 SER A C 1
ATOM 714 O O . SER A 1 93 ? -27.124 3.377 15.319 1.00 87.94 93 SER A O 1
ATOM 716 N N . VAL A 1 94 ? -24.880 3.501 15.199 1.00 88.81 94 VAL A N 1
ATOM 717 C CA . VAL A 1 94 ? -24.648 2.768 16.448 1.00 88.81 94 VAL A CA 1
ATOM 718 C C . VAL A 1 94 ? -25.117 3.600 17.638 1.00 88.81 94 VAL A C 1
ATOM 720 O O . VAL A 1 94 ? -25.840 3.075 18.479 1.00 88.81 94 VAL A O 1
ATOM 723 N N . TYR A 1 95 ? -24.823 4.904 17.667 1.00 90.69 95 TYR A N 1
ATOM 724 C CA . TYR A 1 95 ? -25.319 5.803 18.712 1.00 90.69 95 TYR A CA 1
ATOM 725 C C . TYR A 1 95 ? -26.852 5.810 18.791 1.00 90.69 95 TYR A C 1
ATOM 727 O O . TYR A 1 95 ? -27.428 5.613 19.861 1.00 90.69 95 TYR A O 1
ATOM 735 N N . ARG A 1 96 ? -27.533 5.931 17.644 1.00 91.88 96 ARG A N 1
ATOM 736 C CA . ARG A 1 96 ? -28.999 5.854 17.577 1.00 91.88 96 ARG A CA 1
ATOM 737 C C . ARG A 1 96 ? -29.542 4.513 18.074 1.00 91.88 96 ARG A C 1
ATOM 739 O O . ARG A 1 96 ? -30.633 4.481 18.635 1.00 91.88 96 ARG A O 1
ATOM 746 N N . ASN A 1 97 ? -28.819 3.417 17.847 1.00 89.12 97 ASN A N 1
ATOM 747 C CA . ASN A 1 97 ? -29.227 2.095 18.312 1.00 89.12 97 ASN A CA 1
ATOM 748 C C . ASN A 1 97 ? -29.024 1.925 19.824 1.00 89.12 97 ASN A C 1
ATOM 750 O O . ASN A 1 97 ? -29.870 1.321 20.473 1.00 89.12 97 ASN A O 1
ATOM 754 N N . ILE A 1 98 ? -27.951 2.496 20.385 1.00 90.44 98 ILE A N 1
ATOM 755 C CA . ILE A 1 98 ? -27.698 2.512 21.834 1.00 90.44 98 ILE A CA 1
ATOM 756 C C . ILE A 1 98 ? -28.821 3.264 22.560 1.00 90.44 98 ILE A C 1
ATOM 758 O O . ILE A 1 98 ? -29.365 2.747 23.527 1.00 90.44 98 ILE A O 1
ATOM 762 N N . LEU A 1 99 ? -29.240 4.429 22.053 1.00 90.38 99 LEU A N 1
ATOM 763 C CA . LEU A 1 99 ? -30.323 5.227 22.653 1.00 90.38 99 LEU A CA 1
ATOM 764 C C . LEU A 1 99 ? -31.704 4.548 22.642 1.00 90.38 99 LEU A C 1
ATOM 766 O O . LEU A 1 99 ? -32.618 5.021 23.308 1.00 90.38 99 LEU A O 1
ATOM 770 N N . ARG A 1 100 ? -31.882 3.482 21.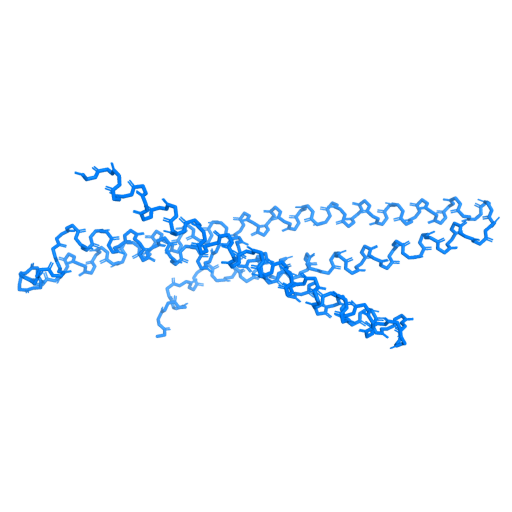856 1.00 92.69 100 ARG A N 1
ATOM 771 C CA . ARG A 1 100 ? -33.141 2.729 21.753 1.00 92.69 100 ARG A CA 1
ATOM 772 C C . ARG A 1 100 ? -33.172 1.479 22.634 1.00 92.69 100 ARG A C 1
ATOM 774 O O . ARG A 1 100 ? -34.151 0.746 22.561 1.00 92.69 100 ARG A O 1
ATOM 781 N N . GLN A 1 101 ? -32.111 1.204 23.393 1.00 92.12 101 GLN A N 1
ATOM 782 C CA . GLN A 1 101 ? -32.056 0.047 24.283 1.00 92.12 101 GLN A CA 1
ATOM 783 C C . GLN A 1 101 ? -32.752 0.310 25.619 1.00 92.12 101 GLN A C 1
ATOM 785 O O . GLN A 1 101 ? -32.757 1.435 26.117 1.00 92.12 101 GLN A O 1
ATOM 790 N N . ASP A 1 102 ? -33.310 -0.751 26.200 1.00 91.94 102 ASP A N 1
ATOM 791 C CA . ASP A 1 102 ? -34.001 -0.712 27.490 1.00 91.94 102 ASP A CA 1
ATOM 792 C C . ASP A 1 102 ? -33.037 -0.465 28.660 1.00 91.94 102 ASP A C 1
ATOM 794 O O . ASP A 1 102 ? -31.847 -0.764 28.577 1.00 91.94 102 ASP A O 1
ATOM 798 N N . ALA A 1 103 ? -33.550 0.001 29.803 1.00 86.81 103 ALA A N 1
ATOM 799 C CA . ALA A 1 103 ? -32.737 0.252 31.001 1.00 86.81 103 ALA A CA 1
ATOM 800 C C . ALA A 1 103 ? -31.929 -0.987 31.451 1.00 86.81 103 ALA A C 1
ATOM 802 O O . ALA A 1 103 ? -30.741 -0.874 31.745 1.00 86.81 103 ALA A O 1
ATOM 803 N N . ALA A 1 104 ? -32.523 -2.185 31.359 1.00 90.12 104 ALA A N 1
ATOM 804 C CA . ALA A 1 104 ? -31.869 -3.458 31.687 1.00 90.12 104 ALA A CA 1
ATOM 805 C C . ALA A 1 104 ? -30.631 -3.771 30.818 1.00 90.12 104 ALA A C 1
ATOM 807 O O . ALA A 1 104 ? -29.787 -4.591 31.188 1.00 90.12 104 ALA A O 1
ATOM 808 N N . PHE A 1 105 ? -30.496 -3.139 29.645 1.00 89.12 105 PHE A N 1
ATOM 809 C CA . PHE A 1 105 ? -29.292 -3.248 28.823 1.00 89.12 105 PHE A CA 1
ATOM 810 C C . PHE A 1 105 ? -28.099 -2.543 29.475 1.00 89.12 105 PHE A C 1
ATOM 812 O O . PHE A 1 105 ? -26.986 -3.067 29.390 1.00 89.12 105 PHE A O 1
ATOM 819 N N . PHE A 1 106 ? -28.334 -1.397 30.120 1.00 89.75 106 PHE A N 1
ATOM 820 C CA . PHE A 1 106 ? -27.313 -0.557 30.753 1.00 89.75 106 PHE A CA 1
ATOM 821 C C . PHE A 1 106 ? -26.914 -1.038 32.154 1.00 89.75 106 PHE A C 1
ATOM 823 O O . PHE A 1 106 ? -25.828 -0.696 32.616 1.00 89.75 106 PHE A O 1
ATOM 830 N N . ASP A 1 107 ? -27.728 -1.887 32.787 1.00 88.94 107 ASP A N 1
ATOM 831 C CA . ASP A 1 107 ? -27.411 -2.502 34.085 1.00 88.94 107 ASP A CA 1
ATOM 832 C C . ASP A 1 107 ? -26.229 -3.484 34.011 1.00 88.94 107 ASP A C 1
ATOM 834 O O . ASP A 1 107 ? -25.604 -3.815 35.021 1.00 88.94 107 ASP A O 1
ATOM 838 N N . LYS A 1 108 ? -25.878 -3.961 32.809 1.00 89.12 108 LYS A N 1
ATOM 839 C CA . LYS A 1 108 ? -24.710 -4.826 32.619 1.00 89.12 108 LYS A CA 1
ATOM 840 C C . LYS A 1 108 ? -23.423 -3.999 32.737 1.00 89.12 108 LYS A C 1
ATOM 842 O O . LYS A 1 108 ? -23.262 -3.033 31.991 1.00 89.12 108 LYS A O 1
ATOM 847 N N . PRO A 1 109 ? -22.429 -4.424 33.541 1.00 80.50 109 PRO A N 1
ATOM 848 C CA . PRO A 1 109 ? -21.177 -3.677 33.711 1.00 80.50 109 PRO A CA 1
ATOM 849 C C . PRO A 1 109 ? -20.391 -3.503 32.397 1.00 80.50 109 PRO A C 1
ATOM 851 O O . PRO A 1 109 ? -19.715 -2.493 32.199 1.00 80.50 109 PRO A O 1
ATOM 854 N N . SER A 1 110 ? -20.541 -4.437 31.450 1.00 80.56 110 SER A N 1
ATOM 855 C CA . SER A 1 110 ? -19.971 -4.350 30.098 1.00 80.56 110 S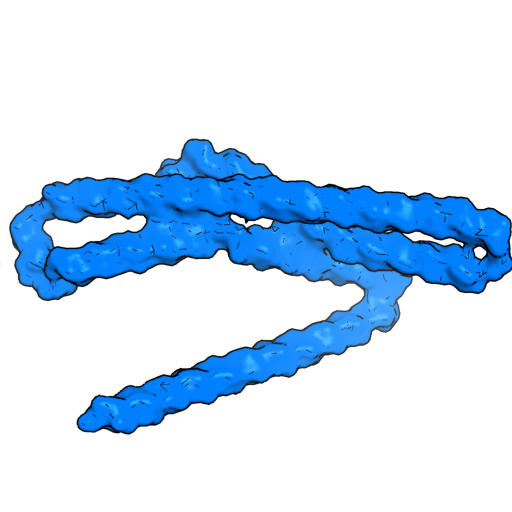ER A CA 1
ATOM 856 C C . SER A 1 110 ? -20.628 -3.294 29.199 1.00 80.56 110 SER A C 1
ATOM 858 O O . SER A 1 110 ? -20.071 -2.952 28.158 1.00 80.56 110 SER A O 1
ATOM 860 N N . HIS A 1 111 ? -21.815 -2.802 29.559 1.00 87.94 111 HIS A N 1
ATOM 861 C CA . HIS A 1 111 ? -22.601 -1.815 28.812 1.00 87.94 111 HIS A CA 1
ATOM 862 C C . HIS A 1 111 ? -22.702 -0.477 29.551 1.00 87.94 111 HIS A C 1
ATOM 864 O O . HIS A 1 111 ? -23.604 0.320 29.292 1.00 87.94 111 HIS A O 1
ATOM 870 N N . SER A 1 112 ? -21.757 -0.205 30.454 1.00 87.56 112 SER A N 1
ATOM 871 C CA . SER A 1 112 ? -21.627 1.125 31.036 1.00 87.56 112 SER A CA 1
ATOM 872 C C . SER A 1 112 ? -21.442 2.180 29.939 1.00 87.56 112 SER A C 1
ATOM 874 O O . SER A 1 112 ? -20.865 1.921 28.877 1.00 87.56 112 SER A O 1
ATOM 876 N N . VAL A 1 113 ? -21.913 3.400 30.201 1.00 86.44 113 VAL A N 1
ATOM 877 C CA . VAL A 1 113 ? -21.839 4.517 29.244 1.00 86.44 113 VAL A CA 1
ATOM 878 C C . VAL A 1 113 ? -20.396 4.765 28.786 1.00 86.44 113 VAL A C 1
ATOM 880 O O . VAL A 1 113 ? -20.154 4.975 27.596 1.00 86.44 113 VAL A O 1
ATOM 883 N N . GLY A 1 114 ? -19.426 4.662 29.701 1.00 87.19 114 GLY A N 1
ATOM 884 C CA . GLY A 1 114 ? -18.002 4.777 29.380 1.00 87.19 114 GLY A CA 1
ATOM 885 C C . GLY A 1 114 ? -17.514 3.670 28.441 1.00 87.19 114 GLY A C 1
ATOM 886 O O . GLY A 1 114 ? -16.881 3.965 27.428 1.00 87.19 114 GLY A O 1
ATOM 887 N N . ALA A 1 115 ? -17.870 2.409 28.717 1.00 87.06 115 ALA A N 1
ATOM 888 C CA . ALA A 1 115 ? -17.479 1.273 27.883 1.00 87.06 115 ALA A CA 1
ATOM 889 C C . ALA A 1 115 ? -18.099 1.339 26.477 1.00 87.06 115 ALA A C 1
ATOM 891 O O . ALA A 1 115 ? -17.407 1.113 25.486 1.00 87.06 115 ALA A O 1
ATOM 892 N N . LEU A 1 116 ? -19.382 1.700 26.365 1.00 88.38 116 LEU A N 1
ATOM 893 C CA . LEU A 1 116 ? -20.068 1.839 25.075 1.00 88.38 116 LEU A CA 1
ATOM 894 C C . LEU A 1 116 ? -19.512 2.997 24.243 1.00 88.38 116 LEU A C 1
ATOM 896 O O . LEU A 1 116 ? -19.347 2.851 23.033 1.00 88.38 116 LEU A O 1
ATOM 900 N N . THR A 1 117 ? -19.192 4.128 24.876 1.00 88.31 117 THR A N 1
ATOM 901 C CA . THR A 1 117 ? -18.617 5.291 24.181 1.00 88.31 117 THR A CA 1
ATOM 902 C C . THR A 1 117 ? -17.199 4.993 23.693 1.00 88.31 117 THR A C 1
ATOM 904 O O . THR A 1 117 ? -16.868 5.297 22.546 1.00 88.31 117 THR A O 1
ATOM 907 N N . ALA A 1 118 ? -16.384 4.327 24.519 1.00 89.25 118 ALA A N 1
ATOM 908 C CA . ALA A 1 118 ? -15.055 3.868 24.125 1.00 89.25 118 ALA A CA 1
ATOM 909 C C . ALA A 1 118 ? -15.126 2.870 22.960 1.00 89.25 118 ALA A C 1
ATOM 911 O O . ALA A 1 118 ? -14.419 3.025 21.964 1.00 89.25 118 ALA A O 1
ATOM 912 N N . ARG A 1 119 ? -16.041 1.897 23.041 1.00 87.56 119 ARG A N 1
ATOM 913 C CA . ARG A 1 119 ? -16.261 0.906 21.985 1.00 87.56 119 ARG A CA 1
ATOM 914 C C . ARG A 1 119 ? -16.731 1.548 20.683 1.00 87.56 119 ARG A C 1
ATOM 916 O O . ARG A 1 119 ? -16.210 1.222 19.626 1.00 87.56 119 ARG A O 1
ATOM 923 N N . LEU A 1 120 ? -17.644 2.516 20.747 1.00 88.50 120 LEU A N 1
ATOM 924 C CA . LEU A 1 120 ? -18.095 3.274 19.578 1.00 88.50 120 LEU A CA 1
ATOM 925 C C . LEU A 1 120 ? -16.945 4.034 18.897 1.00 88.50 120 LEU A C 1
ATOM 927 O O . LEU A 1 120 ? -16.856 4.049 17.668 1.00 88.50 120 LEU A O 1
ATOM 931 N N . ALA A 1 121 ? -16.066 4.660 19.682 1.00 87.56 121 ALA A N 1
ATOM 932 C CA . ALA A 1 121 ? -14.904 5.377 19.165 1.00 87.56 121 ALA A CA 1
ATOM 933 C C . ALA A 1 121 ? -13.875 4.423 18.526 1.00 87.56 121 ALA A C 1
ATOM 935 O O . ALA A 1 121 ? -13.363 4.702 17.435 1.00 87.56 121 ALA A O 1
ATOM 936 N N . GLN A 1 122 ? -13.615 3.276 19.162 1.00 89.00 122 GLN A N 1
ATOM 937 C CA . GLN A 1 122 ? -12.708 2.248 18.647 1.00 89.00 122 GLN A CA 1
ATOM 938 C C . GLN A 1 122 ? -13.264 1.573 17.389 1.00 89.00 122 GLN A C 1
ATOM 940 O O . GLN A 1 122 ? -12.608 1.592 16.353 1.00 89.00 122 GLN A O 1
ATOM 945 N N . ASP A 1 123 ? -14.494 1.063 17.417 1.00 85.19 123 ASP A N 1
ATOM 946 C CA . ASP A 1 123 ? -15.090 0.344 16.284 1.00 85.19 123 ASP A CA 1
ATOM 947 C C . ASP A 1 123 ? -15.196 1.241 15.039 1.00 85.19 123 ASP A C 1
ATOM 949 O O . ASP A 1 123 ? -14.905 0.809 13.921 1.00 85.19 123 ASP A O 1
ATOM 953 N N . ALA A 1 124 ? -15.534 2.522 15.219 1.00 83.25 124 ALA A N 1
ATOM 954 C CA . ALA A 1 124 ? -15.565 3.480 14.119 1.00 83.25 124 ALA A CA 1
ATOM 955 C C . ALA A 1 124 ? -14.174 3.768 13.539 1.00 83.25 124 ALA A C 1
ATOM 957 O O . ALA A 1 124 ? -14.017 3.811 12.319 1.00 83.25 124 ALA A O 1
ATOM 958 N N . SER A 1 125 ? -13.160 3.937 14.393 1.00 83.88 125 SER A N 1
ATOM 959 C CA . SER A 1 125 ? -11.788 4.171 13.925 1.00 83.88 125 SER A CA 1
ATOM 960 C C . SER A 1 125 ? -11.191 2.934 13.247 1.00 83.88 125 SER A C 1
ATOM 962 O O . SER A 1 125 ? -10.489 3.070 12.248 1.00 83.88 125 SER A O 1
ATOM 964 N N . HIS A 1 126 ? -11.534 1.724 13.696 1.00 84.19 126 HIS A N 1
ATOM 965 C CA . HIS A 1 126 ? -11.143 0.484 13.028 1.00 84.19 126 HIS A CA 1
ATOM 966 C C . HIS A 1 126 ? -11.776 0.331 11.641 1.00 84.19 126 HIS A C 1
ATOM 968 O O . HIS A 1 126 ? -11.079 -0.045 10.698 1.00 84.19 126 HIS A O 1
ATOM 974 N N . VAL A 1 127 ? -13.064 0.656 11.480 1.00 82.06 127 VAL A N 1
ATOM 975 C CA . VAL A 1 127 ? -13.721 0.620 10.160 1.00 82.06 127 VAL A CA 1
ATOM 976 C C . VAL A 1 127 ? -13.157 1.690 9.230 1.00 82.06 127 VAL A C 1
ATOM 978 O O . VAL A 1 127 ? -12.919 1.402 8.059 1.00 82.06 127 VAL A O 1
ATOM 981 N N . GLN A 1 128 ? -12.889 2.891 9.745 1.00 82.50 128 GLN A N 1
ATOM 982 C CA . GLN A 1 128 ? -12.211 3.939 8.986 1.00 82.50 128 GLN A CA 1
ATOM 983 C C . GLN A 1 128 ? -10.844 3.461 8.501 1.00 82.50 128 GLN A C 1
ATOM 985 O O . GLN A 1 128 ? -10.582 3.514 7.309 1.00 82.50 128 GLN A O 1
ATOM 990 N N . ALA A 1 129 ? -10.022 2.902 9.393 1.00 80.50 129 ALA A N 1
ATOM 991 C CA . ALA A 1 129 ? -8.703 2.375 9.051 1.00 80.50 129 ALA A CA 1
ATOM 992 C C . ALA A 1 129 ? -8.755 1.212 8.043 1.00 80.50 129 ALA A C 1
ATOM 994 O O . ALA A 1 129 ? -7.816 1.024 7.270 1.00 80.50 129 ALA A O 1
ATOM 995 N N . ALA A 1 130 ? -9.839 0.431 8.036 1.00 78.75 130 ALA A N 1
ATOM 996 C CA . ALA A 1 130 ? -10.048 -0.632 7.058 1.00 78.75 130 ALA A CA 1
ATOM 997 C C . ALA A 1 130 ? -10.371 -0.095 5.651 1.00 78.75 130 ALA A C 1
ATOM 999 O O . ALA A 1 130 ? -10.082 -0.770 4.667 1.00 78.75 130 ALA A O 1
ATOM 1000 N N . ILE A 1 131 ? -10.950 1.105 5.545 1.00 76.44 131 ILE A N 1
ATOM 1001 C CA . ILE A 1 131 ? -11.321 1.774 4.288 1.00 76.44 131 ILE A CA 1
ATOM 1002 C C . ILE A 1 131 ? -10.529 3.085 4.183 1.00 76.44 131 ILE A C 1
ATOM 1004 O O . ILE A 1 131 ? -11.090 4.161 4.000 1.00 76.44 131 ILE A O 1
ATOM 1008 N N . ASP A 1 132 ? -9.212 2.994 4.349 1.00 79.38 132 ASP A N 1
ATOM 1009 C CA . ASP A 1 132 ? -8.309 4.144 4.283 1.00 79.38 132 ASP A CA 1
ATOM 1010 C C . ASP A 1 132 ? -7.223 3.940 3.217 1.00 79.38 132 ASP A C 1
ATOM 1012 O O . ASP A 1 132 ? -7.069 2.859 2.634 1.00 79.38 132 ASP A O 1
ATOM 1016 N N . GLN A 1 133 ? -6.427 4.981 2.983 1.00 79.00 133 GLN A N 1
ATOM 1017 C CA . GLN A 1 133 ? -5.293 5.003 2.064 1.00 79.00 133 GLN A CA 1
ATOM 1018 C C . GLN A 1 133 ? -4.333 3.816 2.261 1.00 79.00 133 GLN A C 1
ATOM 1020 O O . GLN A 1 133 ? -3.792 3.296 1.284 1.00 79.00 133 GLN A O 1
ATOM 1025 N N . ARG A 1 134 ? -4.174 3.323 3.495 1.00 83.06 134 ARG A N 1
ATOM 1026 C CA . ARG A 1 134 ? -3.332 2.154 3.802 1.00 83.06 134 ARG A CA 1
ATOM 1027 C C . ARG A 1 134 ? -3.744 0.907 3.020 1.00 83.06 134 ARG A C 1
ATOM 1029 O O . ARG A 1 134 ? -2.884 0.175 2.537 1.00 83.06 134 ARG A O 1
ATOM 1036 N N . LEU A 1 135 ? -5.046 0.663 2.855 1.00 84.69 135 LEU A N 1
ATOM 1037 C CA . LEU A 1 135 ? -5.523 -0.481 2.076 1.00 84.69 135 LEU A CA 1
ATOM 1038 C C . LEU A 1 135 ? -5.171 -0.321 0.590 1.00 84.69 135 LEU A C 1
ATOM 1040 O O . LEU A 1 135 ? -4.775 -1.287 -0.062 1.00 84.69 135 LEU A O 1
ATOM 1044 N N . ALA A 1 136 ? -5.265 0.900 0.063 1.00 85.94 136 ALA A N 1
ATOM 1045 C CA . ALA A 1 136 ? -4.837 1.214 -1.298 1.00 85.94 136 ALA A CA 1
ATOM 1046 C C . ALA A 1 136 ? -3.333 0.995 -1.512 1.00 85.94 136 ALA A C 1
ATOM 1048 O O . ALA A 1 136 ? -2.935 0.478 -2.555 1.00 85.94 136 ALA A O 1
ATOM 1049 N N . GLU A 1 137 ? -2.498 1.340 -0.533 1.00 86.94 137 GLU A N 1
ATOM 1050 C CA . GLU A 1 137 ? -1.054 1.082 -0.575 1.00 86.94 137 GLU A CA 1
ATOM 1051 C C . GLU A 1 137 ? -0.742 -0.418 -0.587 1.00 86.94 137 GLU A C 1
ATOM 1053 O O . GLU A 1 137 ? 0.079 -0.866 -1.389 1.00 86.94 137 GLU A O 1
ATOM 1058 N N . ILE A 1 138 ? -1.452 -1.216 0.216 1.00 89.19 138 ILE A N 1
ATOM 1059 C CA . ILE A 1 138 ? -1.323 -2.681 0.201 1.00 89.19 138 ILE A CA 1
ATOM 1060 C C . ILE A 1 138 ? -1.711 -3.242 -1.175 1.00 89.19 138 ILE A C 1
ATOM 1062 O O . ILE A 1 138 ? -0.964 -4.032 -1.755 1.00 89.19 138 ILE A O 1
ATOM 1066 N N . LEU A 1 139 ? -2.849 -2.814 -1.730 1.00 89.00 139 LEU A N 1
ATOM 1067 C CA . LEU A 1 139 ? -3.312 -3.260 -3.049 1.00 89.00 139 LEU A CA 1
ATOM 1068 C C . LEU A 1 139 ? -2.347 -2.862 -4.168 1.00 89.00 139 LEU A C 1
ATOM 1070 O O . LEU A 1 139 ? -2.061 -3.672 -5.053 1.00 89.00 139 LEU A O 1
ATOM 1074 N N . GLN A 1 140 ? -1.804 -1.645 -4.116 1.00 90.94 140 GLN A N 1
ATOM 1075 C CA . GLN A 1 140 ? -0.757 -1.208 -5.034 1.00 90.94 140 GLN A CA 1
ATOM 1076 C C . GLN A 1 140 ? 0.476 -2.111 -4.923 1.00 90.94 140 GLN A C 1
ATOM 1078 O O . GLN A 1 140 ? 1.005 -2.528 -5.951 1.00 90.94 140 GLN A O 1
ATOM 1083 N N . GLY A 1 141 ? 0.924 -2.420 -3.702 1.00 90.06 141 GLY A N 1
ATOM 1084 C CA . GLY A 1 141 ? 2.083 -3.277 -3.456 1.00 90.06 141 GLY A CA 1
ATOM 1085 C C . GLY A 1 141 ? 1.902 -4.683 -4.028 1.00 90.06 141 GLY A C 1
ATOM 1086 O O . GLY A 1 141 ? 2.776 -5.170 -4.742 1.00 90.06 141 GLY A O 1
ATOM 1087 N N . ILE A 1 142 ? 0.739 -5.301 -3.799 1.00 91.81 142 ILE A N 1
ATOM 1088 C CA . ILE A 1 142 ? 0.391 -6.614 -4.368 1.00 91.81 142 ILE A CA 1
ATOM 1089 C C . ILE A 1 142 ? 0.418 -6.561 -5.898 1.00 91.81 142 ILE A C 1
ATOM 1091 O O . ILE A 1 142 ? 0.998 -7.428 -6.547 1.00 91.81 142 ILE A O 1
ATOM 1095 N N . THR A 1 143 ? -0.169 -5.518 -6.480 1.00 92.25 143 THR A N 1
ATOM 1096 C CA . THR A 1 143 ? -0.238 -5.335 -7.935 1.00 92.25 143 THR A CA 1
ATOM 1097 C C . THR A 1 143 ? 1.156 -5.175 -8.537 1.00 92.25 143 THR A C 1
ATOM 1099 O O . THR A 1 143 ? 1.521 -5.897 -9.464 1.00 92.25 143 THR A O 1
ATOM 1102 N N . ALA A 1 144 ? 1.974 -4.290 -7.963 1.00 91.75 144 ALA A N 1
ATOM 1103 C CA . ALA A 1 144 ? 3.352 -4.072 -8.388 1.00 91.75 144 ALA A CA 1
ATOM 1104 C C . ALA A 1 144 ? 4.192 -5.354 -8.288 1.00 91.75 144 ALA A C 1
ATOM 1106 O O . ALA A 1 144 ? 4.979 -5.635 -9.190 1.00 91.75 144 ALA A O 1
ATOM 1107 N N . LEU A 1 145 ? 3.990 -6.155 -7.237 1.00 91.12 145 LEU A N 1
ATOM 1108 C CA . LEU A 1 145 ? 4.676 -7.430 -7.051 1.00 91.12 145 LEU A CA 1
ATOM 1109 C C . LEU A 1 145 ? 4.266 -8.459 -8.113 1.00 91.12 145 LEU A C 1
ATOM 1111 O O . LEU A 1 145 ? 5.139 -9.041 -8.752 1.00 91.12 145 LEU A O 1
ATOM 1115 N N . ILE A 1 146 ? 2.964 -8.645 -8.355 1.00 92.44 146 ILE A N 1
ATOM 1116 C CA . ILE A 1 146 ? 2.463 -9.599 -9.359 1.00 92.44 146 ILE A CA 1
ATOM 1117 C C . ILE A 1 146 ? 2.992 -9.237 -10.750 1.00 92.44 146 ILE A C 1
ATOM 1119 O O . ILE A 1 146 ? 3.580 -10.077 -11.431 1.00 92.44 146 ILE A O 1
ATOM 1123 N N . ILE A 1 147 ? 2.827 -7.981 -11.168 1.00 92.00 147 ILE A N 1
ATOM 1124 C CA . ILE A 1 147 ? 3.272 -7.545 -12.497 1.00 92.00 147 ILE A CA 1
ATOM 1125 C C . ILE A 1 147 ? 4.800 -7.550 -12.586 1.00 92.00 147 ILE A C 1
ATOM 1127 O O . ILE A 1 147 ? 5.343 -7.953 -13.610 1.00 92.00 147 ILE A O 1
ATOM 1131 N N . GLY A 1 148 ? 5.507 -7.160 -11.523 1.00 90.56 148 GLY A N 1
ATOM 1132 C CA . GLY A 1 148 ? 6.967 -7.198 -11.473 1.00 90.56 148 GLY A CA 1
ATOM 1133 C C . GLY A 1 148 ? 7.523 -8.606 -11.680 1.00 90.56 148 GLY A C 1
ATOM 1134 O O . GLY A 1 148 ? 8.454 -8.784 -12.463 1.00 90.56 148 GLY A O 1
ATOM 1135 N N . VAL A 1 149 ? 6.909 -9.619 -11.060 1.00 90.38 149 VAL A N 1
ATOM 1136 C CA . VAL A 1 149 ? 7.277 -11.028 -11.267 1.00 90.38 149 VAL A CA 1
ATOM 1137 C C . VAL A 1 149 ? 7.018 -11.455 -12.715 1.00 90.38 149 VAL A C 1
ATOM 1139 O O . VAL A 1 149 ? 7.899 -12.047 -13.337 1.00 90.38 149 VAL A O 1
ATOM 1142 N N . ILE A 1 150 ? 5.859 -11.109 -13.288 1.00 91.31 150 ILE A N 1
ATOM 1143 C CA . ILE A 1 150 ? 5.533 -11.420 -14.693 1.00 91.31 150 ILE A CA 1
ATOM 1144 C C . ILE A 1 150 ? 6.568 -10.800 -15.643 1.00 91.31 150 ILE A C 1
ATOM 1146 O O . ILE A 1 150 ? 7.067 -11.470 -16.551 1.00 91.31 150 ILE A O 1
ATOM 1150 N N . VAL A 1 151 ? 6.930 -9.534 -15.419 1.00 90.00 151 VAL A N 1
ATOM 1151 C CA . VAL A 1 151 ? 7.941 -8.830 -16.215 1.00 90.00 151 VAL A CA 1
ATOM 1152 C C . VAL A 1 151 ? 9.313 -9.490 -16.056 1.00 90.00 151 VAL A C 1
ATOM 1154 O O . VAL A 1 151 ? 9.977 -9.737 -17.061 1.00 90.00 151 VAL A O 1
ATOM 1157 N N . ALA A 1 152 ? 9.717 -9.857 -14.838 1.00 88.94 152 ALA A N 1
ATOM 1158 C CA . ALA A 1 152 ? 10.995 -10.525 -14.592 1.00 88.94 152 ALA A CA 1
ATOM 1159 C C . ALA A 1 152 ? 11.123 -11.842 -15.379 1.00 88.94 152 ALA A C 1
ATOM 1161 O O . ALA A 1 152 ? 12.122 -12.052 -16.071 1.00 88.94 152 ALA A O 1
ATOM 1162 N N . PHE A 1 153 ? 10.093 -12.695 -15.348 1.00 90.06 153 PHE A N 1
ATOM 1163 C CA . PHE A 1 153 ? 10.082 -13.945 -16.118 1.00 90.06 153 PHE A CA 1
ATOM 1164 C C . PHE A 1 153 ? 10.056 -13.719 -17.634 1.00 90.06 153 PHE A C 1
ATOM 1166 O O . PHE A 1 153 ? 10.625 -14.520 -18.372 1.00 90.06 153 PHE A O 1
ATOM 1173 N N . SER A 1 154 ? 9.448 -12.623 -18.097 1.00 88.31 154 SER A N 1
ATOM 1174 C CA . SER A 1 154 ? 9.366 -12.295 -19.526 1.00 88.31 154 SER A CA 1
ATOM 1175 C C . SER A 1 154 ? 10.718 -11.893 -20.128 1.00 88.31 154 SER A C 1
ATOM 1177 O O . SER A 1 154 ? 10.988 -12.221 -21.280 1.00 88.31 154 SER A O 1
ATOM 1179 N N . PHE A 1 155 ? 11.577 -11.191 -19.378 1.00 83.50 155 PHE A N 1
ATOM 1180 C CA . P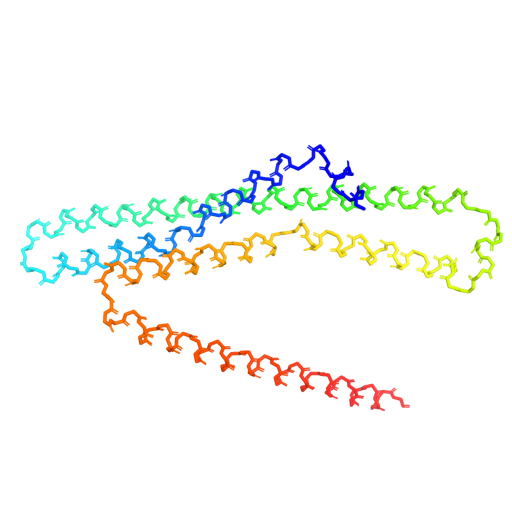HE A 1 155 ? 12.892 -10.755 -19.874 1.00 83.50 155 PHE A CA 1
ATOM 1181 C C . PHE A 1 155 ? 13.980 -11.826 -19.748 1.00 83.50 155 PHE A C 1
ATOM 1183 O O . PHE A 1 155 ? 14.886 -11.875 -20.578 1.00 83.50 155 PHE A O 1
ATOM 1190 N N . GLY A 1 156 ? 13.921 -12.681 -18.724 1.00 84.56 156 GLY A N 1
ATOM 1191 C CA . GLY A 1 156 ? 14.964 -13.678 -18.504 1.00 84.56 156 GLY A CA 1
ATOM 1192 C C . GLY A 1 156 ? 14.559 -14.764 -17.521 1.00 84.56 156 GLY A C 1
ATOM 1193 O O . GLY A 1 156 ? 14.739 -14.619 -16.313 1.00 84.56 156 GLY A O 1
ATOM 1194 N N . TRP A 1 157 ? 14.104 -15.898 -18.052 1.00 88.06 157 TRP A N 1
ATOM 1195 C CA . TRP A 1 157 ? 13.672 -17.055 -17.262 1.00 88.06 157 TRP A CA 1
ATOM 1196 C C . TRP A 1 157 ? 14.774 -17.659 -16.374 1.00 88.06 157 TRP A C 1
ATOM 1198 O O . TRP A 1 157 ? 14.468 -18.214 -15.324 1.00 88.06 157 TRP A O 1
ATOM 1208 N N . ASN A 1 158 ? 16.049 -17.505 -16.752 1.00 88.62 158 ASN A N 1
ATOM 1209 C CA . ASN A 1 158 ? 17.187 -18.019 -15.982 1.00 88.62 158 ASN A CA 1
ATOM 1210 C C . ASN A 1 158 ? 17.567 -17.136 -14.783 1.00 88.62 158 ASN A C 1
ATOM 1212 O O . ASN A 1 158 ? 17.996 -17.655 -13.758 1.00 88.62 158 ASN A O 1
ATOM 1216 N N . MET A 1 159 ? 17.422 -15.811 -14.897 1.00 87.44 159 MET A N 1
ATOM 1217 C CA . MET A 1 159 ? 17.840 -14.865 -13.848 1.00 87.44 159 MET A CA 1
ATOM 1218 C C . MET A 1 159 ? 16.699 -14.512 -12.886 1.00 87.44 159 MET A C 1
ATOM 1220 O O . MET A 1 159 ? 16.946 -14.222 -11.715 1.00 87.44 159 MET A O 1
ATOM 1224 N N . ALA A 1 160 ? 15.445 -14.588 -13.342 1.00 90.12 160 ALA A N 1
ATOM 1225 C CA . ALA A 1 160 ? 14.276 -14.262 -12.527 1.00 90.12 160 ALA A CA 1
ATOM 1226 C C . ALA A 1 160 ? 14.165 -15.078 -11.216 1.00 90.12 160 ALA A C 1
ATOM 1228 O O . ALA A 1 160 ? 13.927 -14.462 -10.173 1.00 90.12 160 ALA A O 1
ATOM 1229 N N . PRO A 1 161 ? 14.391 -16.412 -11.191 1.00 89.50 161 PRO A N 1
ATOM 1230 C CA . PRO A 1 161 ? 14.285 -17.200 -9.960 1.00 89.50 161 PRO A CA 1
ATOM 1231 C C . PRO A 1 161 ? 15.306 -16.788 -8.895 1.00 89.50 161 PRO A C 1
ATOM 1233 O O . PRO A 1 161 ? 14.964 -16.715 -7.716 1.00 89.50 161 PRO A O 1
ATOM 1236 N N . PHE A 1 162 ? 16.537 -16.459 -9.300 1.00 92.75 162 PHE A N 1
ATOM 1237 C CA . PHE A 1 162 ? 17.575 -15.986 -8.381 1.00 92.75 162 PHE A CA 1
ATOM 1238 C C . PHE A 1 162 ? 17.193 -14.652 -7.735 1.00 92.75 162 PHE A C 1
ATOM 1240 O O . PHE A 1 162 ? 17.315 -14.496 -6.520 1.00 92.75 162 PHE A O 1
ATOM 1247 N N . CYS A 1 163 ? 16.669 -13.707 -8.520 1.00 89.19 163 CYS A N 1
ATOM 1248 C CA . CYS A 1 163 ? 16.194 -12.428 -7.995 1.00 89.19 163 CYS A CA 1
ATOM 1249 C C . CYS A 1 163 ? 15.023 -12.602 -7.018 1.00 89.19 163 CYS A C 1
ATOM 1251 O O . CYS A 1 163 ? 14.981 -11.931 -5.989 1.00 89.19 163 CYS A O 1
ATOM 1253 N N . ILE A 1 164 ? 14.095 -13.522 -7.304 1.00 90.69 164 ILE A N 1
ATOM 1254 C CA . ILE A 1 164 ? 12.965 -13.821 -6.413 1.00 90.69 164 ILE A CA 1
ATOM 1255 C C . ILE A 1 164 ? 13.455 -14.456 -5.109 1.00 90.69 164 ILE A C 1
ATOM 1257 O O . ILE A 1 164 ? 13.024 -14.039 -4.035 1.00 90.69 164 ILE A O 1
ATOM 1261 N N . ALA A 1 165 ? 14.385 -15.413 -5.175 1.00 92.62 165 ALA A N 1
ATOM 1262 C CA . ALA A 1 165 ? 14.971 -16.028 -3.985 1.00 92.62 165 ALA A CA 1
ATOM 1263 C C . ALA A 1 165 ? 15.652 -14.982 -3.085 1.00 92.62 165 ALA A C 1
ATOM 1265 O O . ALA A 1 165 ? 15.441 -14.972 -1.871 1.00 92.62 165 ALA A O 1
ATOM 1266 N N . LEU A 1 166 ? 16.401 -14.052 -3.687 1.00 92.44 166 LEU A N 1
ATOM 1267 C CA . LEU A 1 166 ? 17.015 -12.940 -2.965 1.00 92.44 166 LEU A CA 1
ATOM 1268 C C . LEU A 1 166 ? 15.964 -12.005 -2.346 1.00 92.44 166 LEU A C 1
ATOM 1270 O O . LEU A 1 166 ? 16.091 -11.628 -1.183 1.00 92.44 166 LEU A O 1
ATOM 1274 N N . ALA A 1 167 ? 14.904 -11.663 -3.084 1.00 90.44 167 ALA A N 1
ATOM 1275 C CA . ALA A 1 167 ? 13.824 -10.818 -2.578 1.00 90.44 167 ALA A CA 1
ATOM 1276 C C . ALA A 1 167 ? 13.117 -11.450 -1.366 1.00 90.44 167 ALA A C 1
ATOM 1278 O O . ALA A 1 167 ? 12.883 -10.769 -0.368 1.00 90.44 167 ALA A O 1
ATOM 1279 N N . VAL A 1 168 ? 12.833 -12.757 -1.411 1.00 93.19 168 VAL A N 1
ATOM 1280 C CA . VAL A 1 168 ? 12.237 -13.491 -0.282 1.00 93.19 168 VAL A CA 1
ATOM 1281 C C . VAL A 1 168 ? 13.164 -13.469 0.933 1.00 93.19 168 VAL A C 1
ATOM 1283 O O . VAL A 1 168 ? 12.708 -13.195 2.042 1.00 93.19 168 VAL A O 1
ATOM 1286 N N . LEU A 1 169 ? 14.466 -13.688 0.736 1.00 95.12 169 LEU A N 1
ATOM 1287 C CA . LEU A 1 169 ? 15.451 -13.627 1.816 1.00 95.12 169 LEU A CA 1
ATOM 1288 C C . LEU A 1 169 ? 15.489 -12.240 2.481 1.00 95.12 169 LEU A C 1
ATOM 1290 O O . LEU A 1 169 ? 15.498 -12.150 3.708 1.00 95.12 169 LEU A O 1
ATOM 1294 N N . LEU A 1 170 ? 15.423 -11.159 1.698 1.00 93.44 170 LEU A N 1
ATOM 1295 C CA . LEU A 1 170 ? 15.352 -9.794 2.230 1.00 93.44 170 LEU A CA 1
ATOM 1296 C C . LEU A 1 170 ? 14.070 -9.546 3.039 1.00 93.44 170 LEU A C 1
ATOM 1298 O O . LEU A 1 170 ? 14.136 -8.955 4.118 1.00 93.44 170 LEU A O 1
ATOM 1302 N N . VAL A 1 171 ? 12.916 -10.030 2.565 1.00 92.69 171 VAL A N 1
ATOM 1303 C CA . VAL A 1 171 ? 11.638 -9.913 3.292 1.00 92.69 171 VAL A CA 1
ATOM 1304 C C . VAL A 1 171 ? 11.679 -10.681 4.616 1.00 92.69 171 VAL A C 1
ATOM 1306 O O . VAL A 1 171 ? 11.188 -10.179 5.630 1.00 92.69 171 VAL A O 1
ATOM 1309 N N . LEU A 1 172 ? 12.296 -11.867 4.645 1.00 94.31 172 LEU A N 1
ATOM 1310 C CA . LEU A 1 172 ? 12.466 -12.648 5.874 1.00 94.31 172 LEU A CA 1
ATOM 1311 C C . LEU A 1 172 ? 13.328 -11.907 6.901 1.00 94.31 172 LEU A C 1
ATOM 1313 O O . LEU A 1 172 ? 12.946 -11.823 8.070 1.00 94.31 172 LEU A O 1
ATOM 1317 N N . ILE A 1 173 ? 14.446 -11.316 6.469 1.00 95.25 173 ILE A N 1
ATOM 1318 C CA . ILE A 1 173 ? 15.315 -10.517 7.344 1.00 95.25 173 ILE A CA 1
ATOM 1319 C C . ILE A 1 173 ? 14.560 -9.292 7.873 1.00 95.25 173 ILE A C 1
ATOM 1321 O O . ILE A 1 173 ? 14.562 -9.048 9.081 1.00 95.25 173 ILE A O 1
ATOM 1325 N N . GLN A 1 174 ? 13.866 -8.551 7.003 1.00 92.44 174 GLN A N 1
ATOM 1326 C CA . GLN A 1 174 ? 13.103 -7.365 7.400 1.00 92.44 174 GLN A CA 1
ATOM 1327 C C . GLN A 1 174 ? 12.013 -7.718 8.422 1.00 92.44 174 GLN A C 1
ATOM 1329 O O . GLN A 1 174 ? 11.910 -7.081 9.470 1.00 92.44 174 GLN A O 1
ATOM 1334 N N . THR A 1 175 ? 11.246 -8.778 8.158 1.00 92.00 175 THR A N 1
ATOM 1335 C CA . THR A 1 175 ? 10.185 -9.249 9.059 1.00 92.00 175 THR A CA 1
ATOM 1336 C C . THR A 1 175 ? 10.764 -9.733 10.390 1.00 92.00 175 THR A C 1
ATOM 1338 O O . THR A 1 175 ? 10.171 -9.491 11.446 1.00 92.00 175 THR A O 1
ATOM 1341 N N . GLY A 1 176 ? 11.943 -10.362 10.368 1.00 93.12 176 GLY A N 1
ATOM 1342 C CA . GLY A 1 176 ? 12.689 -10.754 11.563 1.00 93.12 176 GLY A CA 1
ATOM 1343 C C . GLY A 1 176 ? 13.072 -9.553 12.428 1.00 93.12 176 GLY A C 1
ATOM 1344 O O . GLY A 1 176 ? 12.783 -9.547 13.625 1.00 93.12 176 GLY A O 1
ATOM 1345 N N . ILE A 1 177 ? 13.630 -8.500 11.821 1.00 93.44 177 ILE A N 1
ATOM 1346 C CA . ILE A 1 177 ? 13.987 -7.252 12.514 1.00 93.44 177 ILE A CA 1
ATOM 1347 C C . ILE A 1 177 ? 12.737 -6.572 13.086 1.00 93.44 177 ILE A C 1
ATOM 1349 O O . ILE A 1 177 ? 12.722 -6.217 14.264 1.00 93.44 177 ILE A O 1
ATOM 1353 N N . SER A 1 178 ? 11.661 -6.434 12.304 1.00 89.94 178 SER A N 1
ATOM 1354 C CA . SER A 1 178 ? 10.411 -5.822 12.778 1.00 89.94 178 SER A CA 1
ATOM 1355 C C . SER A 1 178 ? 9.790 -6.600 13.941 1.00 89.94 178 SER A C 1
ATOM 1357 O O . SER A 1 178 ? 9.311 -6.004 14.907 1.00 89.94 178 SER A O 1
ATOM 1359 N N . SER A 1 179 ? 9.835 -7.932 13.885 1.00 91.06 179 SER A N 1
ATOM 1360 C CA . SER A 1 179 ? 9.336 -8.796 14.959 1.00 91.06 179 SER A CA 1
ATOM 1361 C C . SER A 1 179 ? 10.197 -8.696 16.219 1.00 91.06 179 SER A C 1
ATOM 1363 O O . SER A 1 179 ? 9.666 -8.677 17.329 1.00 91.06 179 SER A O 1
ATOM 1365 N N . TYR A 1 180 ? 11.518 -8.595 16.058 1.00 92.00 180 TYR A N 1
ATOM 1366 C CA . TYR A 1 180 ? 12.457 -8.401 17.159 1.00 92.00 180 TYR A CA 1
ATOM 1367 C C . TYR A 1 180 ? 12.252 -7.047 17.850 1.00 92.00 180 TYR A C 1
ATOM 1369 O O . TYR A 1 180 ? 12.116 -6.996 19.073 1.00 92.00 180 TYR A O 1
ATOM 1377 N N . LEU A 1 181 ? 12.135 -5.963 17.077 1.00 90.69 181 LEU A N 1
ATOM 1378 C CA . LEU A 1 181 ? 11.860 -4.623 17.601 1.00 90.69 181 LEU A CA 1
ATOM 1379 C C . LEU A 1 181 ? 10.515 -4.558 18.327 1.00 90.69 181 LEU A C 1
ATOM 1381 O O . LEU A 1 181 ? 10.434 -3.969 19.400 1.00 90.69 181 LEU A O 1
ATOM 1385 N N . LYS A 1 182 ? 9.471 -5.207 17.797 1.00 90.12 182 LYS A N 1
ATOM 1386 C CA . LYS A 1 182 ? 8.157 -5.257 18.452 1.00 90.12 182 LYS A CA 1
ATOM 1387 C C . LYS A 1 182 ? 8.211 -5.981 19.800 1.00 90.12 182 LYS A C 1
ATOM 1389 O O . LYS A 1 182 ? 7.585 -5.528 20.754 1.00 90.12 182 LYS A O 1
ATOM 1394 N N . LYS A 1 183 ? 8.964 -7.086 19.891 1.00 89.12 183 LYS A N 1
ATOM 1395 C CA . LYS A 1 183 ? 9.177 -7.803 21.159 1.00 89.12 183 LYS A CA 1
ATOM 1396 C C . LYS A 1 183 ? 9.949 -6.954 22.167 1.00 89.12 183 LYS A C 1
ATOM 1398 O O . LYS A 1 183 ? 9.528 -6.884 23.316 1.00 89.12 183 LYS A O 1
ATOM 1403 N N . ARG A 1 184 ? 11.022 -6.285 21.734 1.00 90.56 184 ARG A N 1
ATOM 1404 C CA . ARG A 1 184 ? 11.785 -5.363 22.588 1.00 90.56 184 ARG A CA 1
ATOM 1405 C C . ARG A 1 184 ? 10.938 -4.198 23.086 1.00 90.56 184 ARG A C 1
ATOM 1407 O O . ARG A 1 184 ? 10.879 -3.987 24.284 1.00 90.56 184 ARG A O 1
ATOM 1414 N N . GLY A 1 185 ? 10.199 -3.528 22.203 1.00 89.31 185 GLY A N 1
ATOM 1415 C CA . GLY A 1 185 ? 9.342 -2.409 22.599 1.00 89.31 185 GLY A CA 1
ATOM 1416 C C . GLY A 1 185 ? 8.261 -2.802 23.612 1.00 89.31 185 GLY A C 1
ATOM 1417 O O . GLY A 1 185 ? 7.948 -2.021 24.502 1.00 89.31 185 GLY A O 1
ATOM 1418 N N . ALA A 1 186 ? 7.723 -4.023 23.524 1.00 88.19 186 ALA A N 1
ATOM 1419 C CA . ALA A 1 186 ? 6.788 -4.537 24.525 1.00 88.19 186 ALA A CA 1
ATOM 1420 C C . ALA A 1 186 ? 7.465 -4.819 25.881 1.00 88.19 186 ALA A C 1
ATOM 1422 O O . ALA A 1 186 ? 6.862 -4.568 26.920 1.00 88.19 186 ALA A O 1
ATOM 1423 N N . GLN A 1 187 ? 8.707 -5.316 25.875 1.00 87.25 187 GLN A N 1
ATOM 1424 C CA . GLN A 1 187 ? 9.493 -5.519 27.097 1.00 87.25 187 GLN A CA 1
ATOM 1425 C C . GLN A 1 187 ? 9.879 -4.188 27.751 1.00 87.25 187 GLN A C 1
ATOM 1427 O O . GLN A 1 187 ? 9.688 -4.032 28.951 1.00 87.25 187 GLN A O 1
ATOM 1432 N N . ASP A 1 188 ? 10.345 -3.217 26.966 1.00 87.12 188 ASP A N 1
ATOM 1433 C CA . ASP A 1 188 ? 10.716 -1.888 27.460 1.00 87.12 188 ASP A CA 1
ATOM 1434 C C . ASP A 1 188 ? 9.500 -1.160 28.065 1.00 87.12 188 ASP A C 1
ATOM 1436 O O . ASP A 1 188 ? 9.617 -0.509 29.103 1.00 87.12 188 ASP A O 1
ATOM 1440 N N . ALA A 1 189 ? 8.312 -1.324 27.469 1.00 85.38 189 ALA A N 1
ATOM 1441 C CA . ALA A 1 189 ? 7.063 -0.789 28.012 1.00 85.38 189 ALA A CA 1
ATOM 1442 C C . ALA A 1 189 ? 6.670 -1.436 29.353 1.00 85.38 189 ALA A C 1
ATOM 1444 O O . ALA A 1 189 ? 6.240 -0.727 30.259 1.00 85.38 189 ALA A O 1
ATOM 1445 N N . ALA A 1 190 ? 6.851 -2.753 29.500 1.00 85.75 190 ALA A N 1
ATOM 1446 C CA . ALA A 1 190 ? 6.561 -3.460 30.750 1.00 85.75 190 ALA A CA 1
ATOM 1447 C C . ALA A 1 190 ? 7.514 -3.043 31.885 1.00 85.75 190 ALA A C 1
ATOM 1449 O O . ALA A 1 190 ? 7.069 -2.795 33.001 1.00 85.75 190 ALA A O 1
ATOM 1450 N N . ILE A 1 191 ? 8.809 -2.889 31.586 1.00 86.62 191 ILE A N 1
ATOM 1451 C CA . ILE A 1 191 ? 9.809 -2.414 32.557 1.00 86.62 191 ILE A CA 1
ATOM 1452 C C . ILE A 1 191 ? 9.500 -0.974 32.996 1.00 86.62 191 ILE A C 1
ATOM 1454 O O . ILE A 1 191 ? 9.624 -0.645 34.174 1.00 86.62 191 ILE A O 1
ATOM 1458 N N . ALA A 1 192 ? 9.069 -0.112 32.069 1.00 84.69 192 ALA A N 1
ATOM 1459 C CA . ALA A 1 192 ? 8.655 1.251 32.397 1.00 84.69 192 ALA A CA 1
ATOM 1460 C C . ALA A 1 192 ? 7.397 1.289 33.285 1.00 84.69 192 ALA A C 1
ATOM 1462 O O . ALA A 1 192 ? 7.309 2.132 34.176 1.00 84.69 192 ALA A O 1
ATOM 1463 N N . GLU A 1 193 ? 6.444 0.376 33.073 1.00 85.31 193 GLU A N 1
ATOM 1464 C CA . GLU A 1 193 ? 5.251 0.250 33.917 1.00 85.31 193 GLU A CA 1
ATOM 1465 C C . GLU A 1 193 ? 5.615 -0.214 35.337 1.00 85.31 193 GLU A C 1
ATOM 1467 O O . GLU A 1 193 ? 5.142 0.374 36.310 1.00 85.31 193 GLU A O 1
ATOM 1472 N N . GLU A 1 194 ? 6.512 -1.196 35.469 1.00 84.06 194 GLU A N 1
ATOM 1473 C CA . GLU A 1 194 ? 7.025 -1.658 36.766 1.00 84.06 194 GLU A CA 1
ATOM 1474 C C . GLU A 1 194 ? 7.812 -0.572 37.511 1.00 84.06 194 GLU A C 1
ATOM 1476 O O . GLU A 1 194 ? 7.635 -0.425 38.714 1.00 84.06 194 GLU A O 1
ATOM 1481 N N . ALA A 1 195 ? 8.619 0.234 36.814 1.00 80.50 195 ALA A N 1
ATOM 1482 C CA . ALA A 1 195 ? 9.357 1.350 37.415 1.00 80.50 195 ALA A CA 1
ATOM 1483 C C . ALA A 1 195 ? 8.466 2.542 37.826 1.00 80.50 195 ALA A C 1
ATOM 1485 O O . ALA A 1 195 ? 8.920 3.420 38.559 1.00 80.50 195 ALA A O 1
ATOM 1486 N N . SER A 1 196 ? 7.226 2.604 37.325 1.00 73.81 196 SER A N 1
ATOM 1487 C CA . SER A 1 196 ? 6.250 3.659 37.642 1.00 73.81 196 SER A CA 1
ATOM 1488 C C . SER A 1 196 ? 5.340 3.343 38.837 1.00 73.81 196 SER A C 1
ATOM 1490 O O . SER A 1 196 ? 4.586 4.220 39.266 1.00 73.81 196 SER A O 1
ATOM 1492 N N . ARG A 1 197 ? 5.393 2.108 39.355 1.00 62.38 197 ARG A N 1
ATOM 1493 C CA . ARG A 1 197 ? 4.683 1.658 40.561 1.00 62.38 197 ARG A CA 1
ATOM 1494 C C . ARG A 1 197 ? 5.569 1.748 41.795 1.00 62.38 197 ARG A C 1
ATOM 1496 O O . ARG A 1 197 ? 4.995 2.040 42.866 1.00 62.38 197 ARG A O 1
#

pLDDT: mean 85.45, std 8.3, range [41.31, 95.25]

Sequence (197 aa):
MDIFRFAKPELKLAIAGFILSLLRGLAWPLFSIIYGRLFLVLSTGNLENAAANAVFYCIGFAMIGIFGGFATFSSGFSLGIVGERVSQRLRLSVYRNILRQDAAFFDKPSHSVGALTARLAQDASHVQAAIDQRLAEILQGITALIIGVIVAFSFGWNMAPFCIALAVLLVLIQTGISSYLKKRGAQDAAIAEEASR